Protein AF-A0A7S1TD72-F1 (afdb_monomer)

Secondary structure (DSSP, 8-state):
-HHHHHHHHHHHHHHHHHHHHHHHHHHHHHHHHHHHHHHHHHHHTTSS----TT-HHHHHHHHHHHHHHHHHHHHHHHHHHHHHHHHHHHHHHHHHHHHHHHHHHHHHHHHHHHHHHHHHHHHHHHHHHHHHHHHHHHHTTS---GGGSSS-----------------THHHHHHHHHHHHHHHHHHHHHHTT-

Nearest PDB structures (foldseek):
  8i21-assembly1_A  TM=4.955E-01  e=8.854E-01  Saccharomyces cerevisiae S288C
  8i21-assembly1_B  TM=6.775E-01  e=5.429E+00  Saccharomyces cerevisiae S288C
  6pyu-assembly1_B  TM=4.712E-01  e=2.192E+00  Homo sapiens
  8i4v-assembly1_B  TM=5.566E-01  e=2.663E+00  Saccharomyces cerevisiae S288C
  6z6f-assembly1_C  TM=3.881E-01  e=1.586E+00  Saccharomyces cerevisiae S288C

Radius of gyration: 42.47 Å; Cα contacts (8 Å, |Δi|>4): 14; chains: 1; bounding box: 80×32×136 Å

pLDDT: mean 72.88, std 17.42, range [35.72, 95.62]

Structure (mmCIF, N/CA/C/O backbone):
data_AF-A0A7S1TD72-F1
#
_entry.id   AF-A0A7S1TD72-F1
#
loop_
_atom_site.group_PDB
_atom_site.id
_atom_site.type_symbol
_atom_site.label_atom_id
_atom_site.label_alt_id
_atom_site.label_comp_id
_atom_site.label_asym_id
_atom_site.label_entity_id
_atom_site.label_seq_id
_atom_site.pdbx_PDB_ins_code
_atom_site.Cartn_x
_atom_site.Cartn_y
_atom_site.Cartn_z
_atom_site.occupancy
_atom_site.B_iso_or_equiv
_atom_site.auth_seq_id
_atom_site.auth_comp_id
_atom_site.auth_asym_id
_atom_site.auth_atom_id
_atom_site.pdbx_PDB_model_num
ATOM 1 N N . GLU A 1 1 ? -15.432 6.482 12.772 1.00 52.91 1 GLU A N 1
ATOM 2 C CA . GLU A 1 1 ? -15.486 6.090 11.342 1.00 52.91 1 GLU A CA 1
ATOM 3 C C . GLU A 1 1 ? -14.571 6.908 10.416 1.00 52.91 1 GLU A C 1
ATOM 5 O O . GLU A 1 1 ? -14.174 6.382 9.388 1.00 52.91 1 GLU A O 1
ATOM 10 N N . GLY A 1 2 ? -14.150 8.135 10.764 1.00 65.19 2 GLY A N 1
ATOM 11 C CA . GLY A 1 2 ? -13.356 8.981 9.850 1.00 65.19 2 GLY A CA 1
ATOM 12 C C . GLY A 1 2 ? -11.897 8.563 9.589 1.00 65.19 2 GLY A C 1
ATOM 13 O O . GLY A 1 2 ? -11.434 8.685 8.461 1.00 65.19 2 GLY A O 1
ATOM 14 N N . MET A 1 3 ? -11.161 8.052 10.587 1.00 62.19 3 MET A N 1
ATOM 15 C CA . MET A 1 3 ? -9.726 7.749 10.409 1.00 62.19 3 MET A CA 1
ATOM 16 C C . MET A 1 3 ? -9.466 6.454 9.628 1.00 62.19 3 MET A C 1
ATOM 18 O O . MET A 1 3 ? -8.602 6.439 8.759 1.00 62.19 3 MET A O 1
ATOM 22 N N . ALA A 1 4 ? -10.238 5.391 9.876 1.00 68.38 4 ALA A N 1
ATOM 23 C CA . ALA A 1 4 ? -10.069 4.109 9.183 1.00 68.38 4 ALA A CA 1
ATOM 24 C C . ALA A 1 4 ? -10.346 4.225 7.673 1.00 68.38 4 ALA A C 1
ATOM 26 O O . ALA A 1 4 ? -9.582 3.708 6.863 1.00 68.38 4 ALA A O 1
ATOM 27 N N . ASN A 1 5 ? -11.381 4.983 7.290 1.00 75.88 5 ASN A N 1
ATOM 28 C CA . ASN A 1 5 ? -11.676 5.246 5.880 1.00 75.88 5 ASN A CA 1
ATOM 29 C C . ASN A 1 5 ? -10.569 6.067 5.208 1.00 75.88 5 ASN A C 1
ATOM 31 O O . ASN A 1 5 ? -10.194 5.766 4.081 1.00 75.88 5 ASN A O 1
ATOM 35 N N . LYS A 1 6 ? -9.993 7.046 5.916 1.00 77.56 6 LYS A N 1
ATOM 36 C CA . LYS A 1 6 ? -8.900 7.874 5.394 1.00 77.56 6 LYS A CA 1
ATOM 37 C C . LYS A 1 6 ? -7.606 7.077 5.199 1.00 77.56 6 LYS A C 1
ATOM 39 O O . LYS A 1 6 ? -6.909 7.274 4.211 1.00 77.56 6 LYS A O 1
ATOM 44 N N . VAL A 1 7 ? -7.303 6.144 6.104 1.00 75.06 7 VAL A N 1
ATOM 45 C CA . VAL A 1 7 ? -6.163 5.222 5.957 1.00 75.06 7 VAL A CA 1
ATOM 46 C C . VAL A 1 7 ? -6.383 4.261 4.787 1.00 75.06 7 VAL A C 1
ATOM 48 O O . VAL A 1 7 ? -5.480 4.086 3.974 1.00 75.06 7 VAL A O 1
ATOM 51 N N . ALA A 1 8 ? -7.585 3.698 4.644 1.00 79.12 8 ALA A N 1
ATOM 52 C CA . ALA A 1 8 ? -7.917 2.829 3.514 1.00 79.12 8 ALA A CA 1
ATOM 53 C C . ALA A 1 8 ? -7.819 3.559 2.161 1.00 79.12 8 ALA A C 1
ATOM 55 O O . ALA A 1 8 ? -7.340 2.990 1.180 1.00 79.12 8 ALA A O 1
ATOM 56 N N . GLU A 1 9 ? -8.235 4.825 2.108 1.00 83.75 9 GLU A N 1
ATOM 57 C CA . GLU A 1 9 ? -8.145 5.660 0.909 1.00 83.75 9 GLU A CA 1
ATOM 58 C C . GLU A 1 9 ? -6.686 5.980 0.543 1.00 83.75 9 GLU A C 1
ATOM 60 O O . GLU A 1 9 ? -6.295 5.777 -0.606 1.00 83.75 9 GLU A O 1
ATOM 65 N N . MET A 1 10 ? -5.849 6.348 1.523 1.00 78.50 10 MET A N 1
ATOM 66 C CA . MET A 1 10 ? -4.411 6.564 1.303 1.00 78.50 10 MET A CA 1
ATOM 67 C C . MET A 1 10 ? -3.686 5.292 0.842 1.00 78.50 10 MET A C 1
ATOM 69 O O . MET A 1 10 ? -2.853 5.355 -0.060 1.00 78.50 10 MET A O 1
ATOM 73 N N . MET A 1 11 ? -4.004 4.132 1.426 1.00 79.94 11 MET A N 1
ATOM 74 C CA . MET A 1 11 ? -3.418 2.852 1.004 1.00 79.94 11 MET A CA 1
ATOM 75 C C . MET A 1 11 ? -3.779 2.531 -0.449 1.00 79.94 11 MET A C 1
ATOM 77 O O . MET A 1 11 ? -2.914 2.145 -1.233 1.00 79.94 11 MET A O 1
ATOM 81 N N . ARG A 1 12 ? -5.037 2.771 -0.841 1.00 85.69 12 ARG A N 1
ATOM 82 C CA . ARG A 1 12 ? -5.503 2.571 -2.219 1.00 85.69 12 ARG A CA 1
ATOM 83 C C . ARG A 1 12 ? -4.821 3.520 -3.206 1.00 85.69 12 ARG A C 1
ATOM 85 O O . ARG A 1 12 ? -4.502 3.124 -4.325 1.00 85.69 12 ARG A O 1
ATOM 92 N N . GLU A 1 13 ? -4.599 4.769 -2.811 1.00 85.00 13 GLU A N 1
ATOM 93 C CA . GLU A 1 13 ? -3.887 5.753 -3.629 1.00 85.00 13 GLU A CA 1
ATOM 94 C C . GLU A 1 13 ? -2.422 5.346 -3.840 1.00 85.00 13 GLU A C 1
ATOM 96 O O . GLU A 1 13 ? -1.947 5.324 -4.976 1.00 85.00 13 GLU A O 1
ATOM 101 N N . LYS A 1 14 ? -1.738 4.903 -2.777 1.00 79.88 14 LYS A N 1
ATOM 102 C CA . LYS A 1 14 ? -0.358 4.396 -2.853 1.00 79.88 14 LYS A CA 1
ATOM 103 C C . LYS A 1 14 ? -0.237 3.138 -3.709 1.00 79.88 14 LYS A C 1
ATOM 105 O O . LYS A 1 14 ? 0.718 3.006 -4.472 1.00 79.88 14 LYS A O 1
ATOM 110 N N . GLU A 1 15 ? -1.213 2.239 -3.636 1.00 83.62 15 GLU A N 1
ATOM 111 C CA . GLU A 1 15 ? -1.261 1.042 -4.477 1.00 83.62 15 GLU A CA 1
ATOM 112 C C . GLU A 1 15 ? -1.432 1.394 -5.967 1.00 83.62 15 GLU A C 1
ATOM 114 O O . GLU A 1 15 ? -0.745 0.839 -6.829 1.00 83.62 15 GLU A O 1
ATOM 119 N N . ASN A 1 16 ? -2.281 2.378 -6.279 1.00 87.19 16 ASN A N 1
ATOM 120 C CA . ASN A 1 16 ? -2.456 2.873 -7.645 1.00 87.19 16 ASN A CA 1
ATOM 121 C C . ASN A 1 16 ? -1.190 3.560 -8.185 1.00 87.19 16 ASN A C 1
ATOM 123 O O . ASN A 1 16 ? -0.822 3.339 -9.342 1.00 87.19 16 ASN A O 1
ATOM 127 N N . GLU A 1 17 ? -0.508 4.366 -7.366 1.00 84.31 17 GLU A N 1
ATOM 128 C CA . GLU A 1 17 ? 0.783 4.972 -7.721 1.00 84.31 17 GLU A CA 1
ATOM 129 C C . GLU A 1 17 ? 1.833 3.899 -8.036 1.00 84.31 17 GLU A C 1
ATOM 131 O O . GLU A 1 17 ? 2.500 3.970 -9.071 1.00 84.31 17 GLU A O 1
ATOM 136 N N . LEU A 1 18 ? 1.938 2.868 -7.189 1.00 81.00 18 LEU A N 1
ATOM 137 C CA . LEU A 1 18 ? 2.874 1.759 -7.381 1.00 81.00 18 LEU A CA 1
ATOM 138 C C . LEU A 1 18 ? 2.602 1.021 -8.699 1.00 81.00 18 LEU A C 1
ATOM 140 O O . LEU A 1 18 ? 3.527 0.713 -9.459 1.00 81.00 18 LEU A O 1
ATOM 144 N N . LYS A 1 19 ? 1.323 0.773 -9.000 1.00 87.12 19 LYS A N 1
ATOM 145 C CA . LYS A 1 19 ? 0.903 0.123 -10.242 1.00 87.12 19 LYS A CA 1
ATOM 146 C C . LYS A 1 19 ? 1.291 0.946 -11.470 1.00 87.12 19 LYS A C 1
ATOM 148 O O . LYS A 1 19 ? 1.888 0.403 -12.397 1.00 87.12 19 LYS A O 1
ATOM 153 N N . LYS A 1 20 ? 1.035 2.257 -11.445 1.00 88.00 20 LYS A N 1
ATOM 154 C CA . LYS A 1 20 ? 1.399 3.168 -12.537 1.00 88.00 20 LYS A CA 1
ATOM 155 C C . LYS A 1 20 ? 2.909 3.189 -12.787 1.00 88.00 20 LYS A C 1
ATOM 157 O O . LYS A 1 20 ? 3.343 3.054 -13.927 1.00 88.00 20 LYS A O 1
ATOM 162 N N . VAL A 1 21 ? 3.715 3.299 -11.729 1.00 79.50 21 VAL A N 1
ATOM 163 C CA . VAL A 1 21 ? 5.185 3.291 -11.844 1.00 79.50 21 VAL A CA 1
ATOM 164 C C . VAL A 1 21 ? 5.694 1.963 -12.418 1.00 79.50 21 VAL A C 1
ATOM 166 O O . VAL A 1 21 ? 6.618 1.951 -13.231 1.00 79.50 21 VAL A O 1
ATOM 169 N N . THR A 1 22 ? 5.065 0.847 -12.047 1.00 82.62 22 THR A N 1
ATOM 170 C CA . THR A 1 22 ? 5.409 -0.485 -12.569 1.00 82.62 22 THR A CA 1
ATOM 171 C C . THR A 1 22 ? 5.099 -0.604 -14.065 1.00 82.62 22 THR A C 1
ATOM 173 O O . THR A 1 22 ? 5.923 -1.103 -14.832 1.00 82.62 22 THR A O 1
ATOM 176 N N . GLU A 1 23 ? 3.936 -0.111 -14.498 1.00 86.81 23 GLU A N 1
ATOM 177 C CA . GLU A 1 23 ? 3.541 -0.084 -15.912 1.00 86.81 23 GLU A CA 1
ATOM 178 C C . GLU A 1 23 ? 4.486 0.791 -16.747 1.00 86.81 23 GLU A C 1
ATOM 180 O O . GLU A 1 23 ? 4.935 0.368 -17.815 1.00 86.81 23 GLU A O 1
ATOM 185 N N . GLU A 1 24 ? 4.850 1.975 -16.243 1.00 81.81 24 GLU A N 1
ATOM 186 C CA . GLU A 1 24 ? 5.852 2.836 -16.876 1.00 81.81 24 GLU A CA 1
ATOM 187 C C . GLU A 1 24 ? 7.198 2.106 -17.001 1.00 81.81 24 GLU A C 1
ATOM 189 O O . GLU A 1 24 ? 7.792 2.086 -18.077 1.00 81.81 24 GLU A O 1
ATOM 194 N N . MET A 1 25 ? 7.671 1.423 -15.957 1.00 79.50 25 MET A N 1
ATOM 195 C CA . MET A 1 25 ? 8.949 0.706 -16.016 1.00 79.50 25 MET A CA 1
ATOM 196 C C . MET A 1 25 ? 8.970 -0.397 -17.087 1.00 79.50 25 MET A C 1
ATOM 198 O O . MET A 1 25 ? 9.962 -0.537 -17.809 1.00 79.50 25 MET A O 1
ATOM 202 N N . GLU A 1 26 ? 7.883 -1.157 -17.241 1.00 84.19 26 GLU A N 1
ATOM 203 C CA . GLU A 1 26 ? 7.791 -2.175 -18.295 1.00 84.19 26 GLU A CA 1
ATOM 204 C C . GLU A 1 26 ? 7.753 -1.561 -19.701 1.00 84.19 26 GLU A C 1
ATOM 206 O O . GLU A 1 26 ? 8.382 -2.090 -20.623 1.00 84.19 26 GLU A O 1
ATOM 211 N N . GLN A 1 27 ? 7.110 -0.402 -19.879 1.00 84.19 27 GLN A N 1
ATOM 212 C CA . GLN A 1 27 ? 7.185 0.334 -21.145 1.00 84.19 27 GLN A CA 1
ATOM 213 C C . GLN A 1 27 ? 8.626 0.744 -21.471 1.00 84.19 27 GLN A C 1
ATOM 215 O O . GLN A 1 27 ? 9.103 0.490 -22.577 1.00 84.19 27 GLN A O 1
ATOM 220 N N . TRP A 1 28 ? 9.358 1.297 -20.501 1.00 80.56 28 TRP A N 1
ATOM 221 C CA . TRP A 1 28 ? 10.755 1.707 -20.687 1.00 80.56 28 TRP A CA 1
ATOM 222 C C . TRP A 1 28 ? 11.678 0.524 -20.993 1.00 80.56 28 TRP A C 1
ATOM 224 O O . TRP A 1 28 ? 12.540 0.604 -21.870 1.00 80.56 28 TRP A O 1
ATOM 234 N N . LYS A 1 29 ? 11.463 -0.615 -20.334 1.00 80.25 29 LYS A N 1
ATOM 235 C CA . LYS A 1 29 ? 12.200 -1.858 -20.591 1.00 80.25 29 LYS A CA 1
ATOM 236 C C . LYS A 1 29 ? 11.963 -2.391 -22.004 1.00 80.25 29 LYS A C 1
ATOM 238 O O . LYS A 1 29 ? 12.901 -2.886 -22.632 1.00 80.25 29 LYS A O 1
ATOM 243 N N . ASN A 1 30 ? 10.742 -2.273 -22.520 1.00 82.94 30 ASN A N 1
ATOM 244 C CA . ASN A 1 30 ? 10.430 -2.635 -23.901 1.00 82.94 30 ASN A CA 1
ATOM 245 C C . ASN A 1 30 ? 11.078 -1.667 -24.900 1.00 82.94 30 ASN A C 1
ATOM 247 O O . ASN A 1 30 ? 11.702 -2.130 -25.854 1.00 82.94 30 ASN A O 1
ATOM 251 N N . SER A 1 31 ? 11.048 -0.358 -24.635 1.00 80.56 31 SER A N 1
ATOM 252 C CA . SER A 1 31 ? 11.761 0.640 -25.447 1.00 80.56 31 SER A CA 1
ATOM 253 C C . SER A 1 31 ? 13.270 0.380 -25.494 1.00 80.56 31 SER A C 1
ATOM 255 O O . SER A 1 31 ? 13.884 0.460 -26.555 1.00 80.56 31 SER A O 1
ATOM 257 N N . LEU A 1 32 ? 13.877 -0.012 -24.369 1.00 78.75 32 LEU A N 1
ATOM 258 C CA . LEU A 1 32 ? 15.299 -0.352 -24.309 1.00 78.75 32 LEU A CA 1
ATOM 259 C C . LEU A 1 32 ? 15.637 -1.612 -25.123 1.00 78.75 32 LEU A C 1
ATOM 261 O O . LEU A 1 32 ? 16.683 -1.666 -25.773 1.00 78.75 32 LEU A O 1
ATOM 265 N N . LYS A 1 33 ? 14.774 -2.636 -25.092 1.00 83.12 33 LYS A N 1
ATOM 266 C CA . LYS A 1 33 ? 14.939 -3.836 -25.931 1.00 83.12 33 LYS A CA 1
ATOM 267 C C . LYS A 1 33 ? 14.885 -3.483 -27.414 1.00 83.12 33 LYS A C 1
ATOM 269 O O . LYS A 1 33 ? 15.708 -3.976 -28.179 1.00 83.12 33 LYS A O 1
ATOM 274 N N . GLU A 1 34 ? 13.956 -2.615 -27.794 1.00 83.06 34 GLU A N 1
ATOM 275 C CA . GLU A 1 34 ? 13.791 -2.179 -29.176 1.00 83.06 34 GLU A CA 1
ATOM 276 C C . GLU A 1 34 ? 14.986 -1.349 -29.663 1.00 83.06 34 GLU A C 1
ATOM 278 O O . GLU A 1 34 ? 15.539 -1.628 -30.724 1.00 83.06 34 GLU A O 1
ATOM 283 N N . ALA A 1 35 ? 15.475 -0.409 -28.849 1.00 76.25 35 ALA A N 1
ATOM 284 C CA . ALA A 1 35 ? 16.683 0.354 -29.166 1.00 76.25 35 ALA A CA 1
ATOM 285 C C . ALA A 1 35 ? 17.904 -0.562 -29.372 1.00 76.25 35 ALA A C 1
ATOM 287 O O . ALA A 1 35 ? 18.665 -0.391 -30.325 1.00 76.25 35 ALA A O 1
ATOM 288 N N . LYS A 1 36 ? 18.066 -1.587 -28.522 1.00 79.12 36 LYS A N 1
ATOM 289 C CA . LYS A 1 36 ? 19.128 -2.595 -28.681 1.00 79.12 36 LYS A CA 1
ATOM 290 C C . LYS A 1 36 ? 18.993 -3.392 -29.978 1.00 79.12 36 LYS A C 1
ATOM 292 O O . LYS A 1 36 ? 20.008 -3.651 -30.619 1.00 79.12 36 LYS A O 1
ATOM 297 N N . ARG A 1 37 ? 17.769 -3.768 -30.365 1.00 86.00 37 ARG A N 1
ATOM 298 C CA . ARG A 1 37 ? 17.491 -4.471 -31.627 1.00 86.00 37 ARG A CA 1
ATOM 299 C C . ARG A 1 37 ? 17.918 -3.632 -32.830 1.00 86.00 37 ARG A C 1
ATOM 301 O O . ARG A 1 37 ? 18.664 -4.123 -33.668 1.00 86.00 37 ARG A O 1
ATOM 308 N N . VAL A 1 38 ? 17.522 -2.360 -32.865 1.00 79.56 38 VAL A N 1
ATOM 309 C CA . VAL A 1 38 ? 17.869 -1.435 -33.958 1.00 79.56 38 VAL A CA 1
ATOM 310 C C . VAL A 1 38 ? 19.385 -1.261 -34.094 1.00 79.56 38 VAL A C 1
ATOM 312 O O . VAL A 1 38 ? 19.907 -1.242 -35.204 1.00 79.56 38 VAL A O 1
ATOM 315 N N . ILE A 1 39 ? 20.117 -1.170 -32.980 1.00 76.88 39 ILE A N 1
ATOM 316 C CA . ILE A 1 39 ? 21.584 -1.059 -33.015 1.00 76.88 39 ILE A CA 1
ATOM 317 C C . ILE A 1 39 ? 22.237 -2.332 -33.559 1.00 76.88 39 ILE A C 1
ATOM 319 O O . ILE A 1 39 ? 23.171 -2.232 -34.350 1.00 76.88 39 ILE A O 1
ATOM 323 N N . LEU A 1 40 ? 21.755 -3.514 -33.162 1.00 76.25 40 LEU A N 1
ATOM 324 C CA . LEU A 1 40 ? 22.234 -4.789 -33.707 1.00 76.25 40 LEU A CA 1
ATOM 325 C C . LEU A 1 40 ? 22.003 -4.870 -35.222 1.00 76.25 40 LEU A C 1
ATOM 327 O O . LEU A 1 40 ? 22.938 -5.166 -35.955 1.00 76.25 40 LEU A O 1
ATOM 331 N N . GLU A 1 41 ? 20.814 -4.497 -35.700 1.00 77.19 41 GLU A N 1
ATOM 332 C CA . GLU A 1 41 ? 20.497 -4.464 -37.137 1.00 77.19 41 GLU A CA 1
ATOM 333 C C . GLU A 1 41 ? 21.398 -3.489 -37.915 1.00 77.19 41 GLU A C 1
ATOM 335 O O . GLU A 1 41 ? 21.892 -3.814 -38.994 1.00 77.19 41 GLU A O 1
ATOM 340 N N . LEU A 1 42 ? 21.674 -2.306 -37.354 1.00 73.50 42 LEU A N 1
ATOM 341 C CA . LEU A 1 42 ? 22.600 -1.337 -37.954 1.00 73.50 42 LEU A CA 1
ATOM 342 C C . LEU A 1 42 ? 24.052 -1.836 -37.979 1.00 73.50 42 LEU A C 1
ATOM 344 O O . LEU A 1 42 ? 24.813 -1.443 -38.866 1.00 73.50 42 LEU A O 1
ATOM 348 N N . LYS A 1 43 ? 24.437 -2.677 -37.014 1.00 68.75 43 LYS A N 1
ATOM 349 C CA . LYS A 1 43 ? 25.782 -3.247 -36.895 1.00 68.75 43 LYS A CA 1
ATOM 350 C C . LYS A 1 43 ? 25.985 -4.458 -37.812 1.00 68.75 43 LYS A C 1
ATOM 352 O O . LYS A 1 43 ? 27.068 -4.601 -38.362 1.00 68.75 43 LYS A O 1
ATOM 357 N N . ASP A 1 44 ? 24.949 -5.249 -38.077 1.00 61.22 44 ASP A N 1
ATOM 358 C CA . ASP A 1 44 ? 25.008 -6.363 -39.040 1.00 61.22 44 ASP A CA 1
ATOM 359 C C . ASP A 1 44 ? 25.112 -5.879 -40.503 1.00 61.22 44 ASP A C 1
ATOM 361 O O . ASP A 1 44 ? 25.569 -6.604 -41.382 1.00 61.22 44 ASP A O 1
ATOM 365 N N . HIS A 1 45 ? 24.744 -4.625 -40.791 1.00 54.88 45 HIS A N 1
ATOM 366 C CA . HIS A 1 45 ? 24.971 -3.986 -42.098 1.00 54.88 45 HIS A CA 1
ATOM 367 C C . HIS A 1 45 ? 26.397 -3.420 -42.272 1.00 54.88 45 HIS A C 1
ATOM 369 O O . HIS A 1 45 ? 26.672 -2.764 -43.277 1.00 54.88 45 HIS A O 1
ATOM 375 N N . HIS A 1 46 ? 27.298 -3.632 -41.305 1.00 51.59 46 HIS A N 1
ATOM 376 C CA . HIS A 1 46 ? 28.690 -3.160 -41.339 1.00 51.59 46 HIS A CA 1
ATOM 377 C C . HIS A 1 46 ? 29.665 -4.160 -41.988 1.00 51.59 46 HIS A C 1
ATOM 379 O O . HIS A 1 46 ? 30.724 -3.744 -42.446 1.00 51.59 46 HIS A O 1
ATOM 385 N N . ASP A 1 47 ? 29.295 -5.440 -42.108 1.00 51.41 47 ASP A N 1
ATOM 386 C CA . ASP A 1 47 ? 30.179 -6.494 -42.644 1.00 51.41 47 ASP A CA 1
ATOM 387 C C . ASP A 1 47 ? 29.996 -6.748 -44.159 1.00 51.41 47 ASP A C 1
ATOM 389 O O . ASP A 1 47 ? 30.593 -7.666 -44.721 1.00 51.41 47 ASP A O 1
ATOM 393 N N . GLY A 1 48 ? 29.149 -5.957 -44.831 1.00 50.09 48 GLY A N 1
ATOM 394 C CA . GLY A 1 48 ? 28.638 -6.265 -46.171 1.00 50.09 48 GLY A CA 1
ATOM 395 C C . GLY A 1 48 ? 29.234 -5.525 -47.373 1.00 50.09 48 GLY A C 1
ATOM 396 O O . GLY A 1 48 ? 28.987 -5.980 -48.482 1.00 50.09 48 GLY A O 1
ATOM 397 N N . ASP A 1 49 ? 29.996 -4.435 -47.221 1.00 46.53 49 ASP A N 1
ATOM 398 C CA . ASP A 1 49 ? 30.468 -3.659 -48.386 1.00 46.53 49 ASP A CA 1
ATOM 399 C C . ASP A 1 49 ? 31.952 -3.286 -48.285 1.00 46.53 49 ASP A C 1
ATOM 401 O O . ASP A 1 49 ? 32.354 -2.314 -47.641 1.00 46.53 49 ASP A O 1
ATOM 405 N N . HIS A 1 50 ? 32.763 -4.083 -48.980 1.00 53.53 50 HIS A N 1
ATOM 406 C CA . HIS A 1 50 ? 34.130 -3.753 -49.355 1.00 53.53 50 HIS A CA 1
ATOM 407 C C . HIS A 1 50 ? 34.139 -2.771 -50.546 1.00 53.53 50 HIS A C 1
ATOM 409 O O . HIS A 1 50 ? 33.556 -3.033 -51.594 1.00 53.53 50 HIS A O 1
ATOM 415 N N . ASP A 1 51 ? 34.900 -1.688 -50.371 1.00 50.69 51 ASP A N 1
ATOM 416 C CA . ASP A 1 51 ? 35.607 -0.905 -51.394 1.00 50.69 51 ASP A CA 1
ATOM 417 C C . ASP A 1 51 ? 34.814 0.026 -52.338 1.00 50.69 51 ASP A C 1
ATOM 419 O O . ASP A 1 51 ? 34.766 -0.188 -53.549 1.00 50.69 51 ASP A O 1
ATOM 423 N N . HIS A 1 52 ? 34.372 1.191 -51.835 1.00 49.34 52 HIS A N 1
ATOM 424 C CA . HIS A 1 52 ? 34.198 2.403 -52.661 1.00 49.34 52 HIS A CA 1
ATOM 425 C C . HIS A 1 52 ? 34.777 3.675 -51.989 1.00 49.34 52 HIS A C 1
ATOM 427 O O . HIS A 1 52 ? 34.460 3.959 -50.831 1.00 49.34 52 HIS A O 1
ATOM 433 N N . PRO A 1 53 ? 35.624 4.467 -52.688 1.00 51.28 53 PRO A N 1
ATOM 434 C CA . PRO A 1 53 ? 36.443 5.523 -52.077 1.00 51.28 53 PRO A CA 1
ATOM 435 C C . PRO A 1 53 ? 35.695 6.824 -51.724 1.00 51.28 53 PRO A C 1
ATOM 437 O O . PRO A 1 53 ? 36.275 7.683 -51.062 1.00 51.28 53 PRO A O 1
ATOM 440 N N . ASP A 1 54 ? 34.410 6.954 -52.064 1.00 49.09 54 ASP A N 1
ATOM 441 C CA . ASP A 1 54 ? 33.600 8.150 -51.763 1.00 49.09 54 ASP A CA 1
ATOM 442 C C . ASP A 1 54 ? 32.823 8.060 -50.423 1.00 49.09 54 ASP A C 1
ATOM 444 O O . ASP A 1 54 ? 32.060 8.957 -50.063 1.00 49.09 54 ASP A O 1
ATOM 448 N N . GLY A 1 55 ? 33.017 6.988 -49.640 1.00 49.91 55 GLY A N 1
ATOM 449 C CA . GLY A 1 55 ? 32.181 6.639 -48.478 1.00 49.91 55 GLY A CA 1
ATOM 450 C C . GLY A 1 55 ? 32.543 7.256 -47.117 1.00 49.91 55 GLY A C 1
ATOM 451 O O . GLY A 1 55 ? 31.785 7.070 -46.162 1.00 49.91 55 GLY A O 1
ATOM 452 N N . LYS A 1 56 ? 33.657 7.995 -46.987 1.00 51.84 56 LYS A N 1
ATOM 453 C CA . LYS A 1 56 ? 34.144 8.484 -45.673 1.00 51.84 56 LYS A CA 1
ATOM 454 C C . LYS A 1 56 ? 33.121 9.343 -44.920 1.00 51.84 56 LYS A C 1
ATOM 456 O O . LYS A 1 56 ? 32.862 9.090 -43.750 1.00 51.84 56 LYS A O 1
ATOM 461 N N . GLY A 1 57 ? 32.450 10.272 -45.605 1.00 53.53 57 GLY A N 1
ATOM 462 C CA . GLY A 1 57 ? 31.448 11.137 -44.967 1.00 53.53 57 GLY A CA 1
ATOM 463 C C . GLY A 1 57 ? 30.206 10.390 -44.459 1.00 53.53 57 GLY A C 1
ATOM 464 O O . GLY A 1 57 ? 29.586 10.808 -43.484 1.00 53.53 57 GLY A O 1
ATOM 465 N N . ASN A 1 58 ? 29.852 9.261 -45.084 1.00 55.53 58 ASN A N 1
ATOM 466 C CA . ASN A 1 58 ? 28.701 8.450 -44.681 1.00 55.53 58 ASN A CA 1
ATOM 467 C C . ASN A 1 58 ? 29.060 7.475 -43.543 1.00 55.53 58 ASN A C 1
ATOM 469 O O . ASN A 1 58 ? 28.205 7.128 -42.731 1.00 55.53 58 ASN A O 1
ATOM 473 N N . HIS A 1 59 ? 30.327 7.058 -43.451 1.00 57.38 59 HIS A N 1
ATOM 474 C CA . HIS A 1 59 ? 30.832 6.241 -42.348 1.00 57.38 59 HIS A CA 1
ATOM 475 C C . HIS A 1 59 ? 30.954 7.053 -41.047 1.00 57.38 59 HIS A C 1
ATOM 477 O O . HIS A 1 59 ? 30.528 6.572 -39.995 1.00 57.38 59 HIS A O 1
ATOM 483 N N . ASP A 1 60 ? 31.442 8.294 -41.125 1.00 61.66 60 ASP A N 1
ATOM 484 C CA . ASP A 1 60 ? 31.571 9.190 -39.966 1.00 61.66 60 ASP A CA 1
ATOM 485 C C . ASP A 1 60 ? 30.188 9.601 -39.417 1.00 61.66 60 ASP A C 1
ATOM 487 O O . ASP A 1 60 ? 29.949 9.577 -38.209 1.00 61.66 60 ASP A O 1
ATOM 491 N N . ALA A 1 61 ? 29.219 9.886 -40.299 1.00 66.19 61 ALA A N 1
ATOM 492 C CA . ALA A 1 61 ? 27.842 10.197 -39.900 1.00 66.19 61 ALA A CA 1
ATOM 493 C C . ALA A 1 61 ? 27.129 9.006 -39.227 1.00 66.19 61 ALA A C 1
ATOM 495 O O . ALA A 1 61 ? 26.343 9.188 -38.293 1.00 66.19 61 ALA A O 1
ATOM 496 N N . LYS A 1 62 ? 27.405 7.777 -39.684 1.00 66.94 62 LYS A N 1
ATOM 497 C CA . LYS A 1 62 ? 26.873 6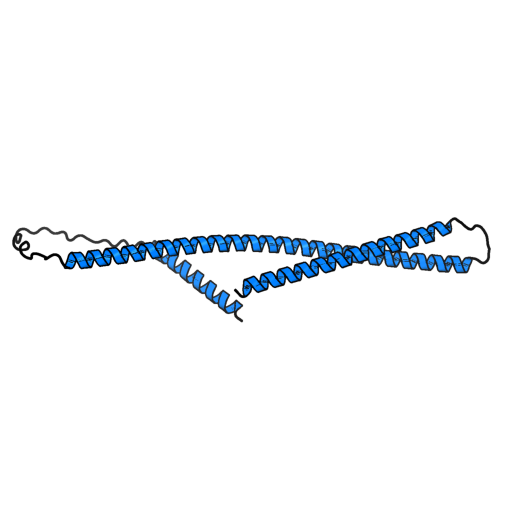.551 -39.072 1.00 66.94 62 LYS A CA 1
ATOM 498 C C . LYS A 1 62 ? 27.534 6.254 -37.724 1.00 66.94 62 LYS A C 1
ATOM 500 O O . LYS A 1 62 ? 26.821 5.894 -36.792 1.00 66.94 62 LYS A O 1
ATOM 505 N N . GLN A 1 63 ? 28.849 6.448 -37.592 1.00 71.25 63 GLN A N 1
ATOM 506 C CA . GLN A 1 63 ? 29.558 6.277 -36.317 1.00 71.25 63 GLN A CA 1
ATOM 507 C C . GLN A 1 63 ? 29.086 7.272 -35.252 1.00 71.25 63 GLN A C 1
ATOM 509 O O . GLN A 1 63 ? 28.838 6.858 -34.122 1.00 71.25 63 GLN A O 1
ATOM 514 N N . ASN A 1 64 ? 28.859 8.538 -35.620 1.00 75.69 64 ASN A N 1
ATOM 515 C CA . ASN A 1 64 ? 28.296 9.526 -34.696 1.00 75.69 64 ASN A CA 1
ATOM 516 C C . ASN A 1 64 ? 26.898 9.120 -34.204 1.00 75.69 64 ASN A C 1
ATOM 518 O O . ASN A 1 64 ? 26.644 9.155 -33.006 1.00 75.69 64 ASN A O 1
ATOM 522 N N . ARG A 1 65 ? 26.016 8.623 -35.088 1.00 78.88 65 ARG A N 1
ATOM 523 C CA . ARG A 1 65 ? 24.693 8.122 -34.663 1.00 78.88 65 ARG A CA 1
ATOM 524 C C . ARG A 1 65 ? 24.779 6.924 -33.721 1.00 78.88 65 ARG A C 1
ATOM 526 O O . ARG A 1 65 ? 23.960 6.818 -32.816 1.00 78.88 65 ARG A O 1
ATOM 533 N N . VAL A 1 66 ? 25.723 6.006 -33.935 1.00 78.50 66 VAL A N 1
ATOM 534 C CA . VAL A 1 66 ? 25.916 4.865 -33.025 1.00 78.50 66 VAL A CA 1
ATOM 535 C C . VAL A 1 66 ? 26.364 5.354 -31.649 1.00 78.50 66 VAL A C 1
ATOM 537 O O . VAL A 1 66 ? 25.792 4.916 -30.656 1.00 78.50 66 VAL A O 1
ATOM 540 N N . ALA A 1 67 ? 27.301 6.304 -31.588 1.00 79.44 67 ALA A N 1
ATOM 541 C CA . ALA A 1 67 ? 27.742 6.904 -30.330 1.00 79.44 67 ALA A CA 1
ATOM 542 C C . ALA A 1 67 ? 26.589 7.603 -29.583 1.00 79.44 67 ALA A C 1
ATOM 544 O O . ALA A 1 67 ? 26.409 7.368 -28.388 1.00 79.44 67 ALA A O 1
ATOM 545 N N . ASP A 1 68 ? 25.751 8.366 -30.295 1.00 84.38 68 ASP A N 1
ATOM 546 C CA . ASP A 1 68 ? 24.569 9.021 -29.717 1.00 84.38 68 ASP A CA 1
ATOM 547 C C . ASP A 1 68 ? 23.574 7.996 -29.139 1.00 84.38 68 ASP A C 1
ATOM 549 O O . ASP A 1 68 ? 23.024 8.180 -28.050 1.00 84.38 68 ASP A O 1
ATOM 553 N N . TYR A 1 69 ? 23.345 6.879 -29.842 1.00 84.31 69 TYR A N 1
ATOM 554 C CA . TYR A 1 69 ? 22.464 5.817 -29.352 1.00 84.31 69 TYR A CA 1
ATOM 555 C C . TYR A 1 69 ? 23.056 5.052 -28.163 1.00 84.31 69 TYR A C 1
ATOM 557 O O . TYR A 1 69 ? 22.314 4.677 -27.254 1.00 84.31 69 TYR A O 1
ATOM 565 N N . GLU A 1 70 ? 24.369 4.821 -28.136 1.00 85.44 70 GLU A N 1
ATOM 566 C CA . GLU A 1 70 ? 25.053 4.194 -27.002 1.00 85.44 70 GLU A CA 1
ATOM 567 C C . GLU A 1 70 ? 24.985 5.068 -25.744 1.00 85.44 70 GLU A C 1
ATOM 569 O O . GLU A 1 70 ? 24.729 4.555 -24.649 1.00 85.44 70 GLU A O 1
ATOM 574 N N . GLU A 1 71 ? 25.154 6.385 -25.889 1.00 89.12 71 GLU A N 1
ATOM 575 C CA . GLU A 1 71 ? 24.968 7.340 -24.796 1.00 89.12 71 GLU A CA 1
ATOM 576 C C . GLU A 1 71 ? 23.512 7.357 -24.319 1.00 89.12 71 GLU A C 1
ATOM 578 O O . GLU A 1 71 ? 23.251 7.250 -23.118 1.00 89.12 71 GLU A O 1
ATOM 583 N N . HIS A 1 72 ? 22.551 7.395 -25.247 1.00 86.06 72 HIS A N 1
ATOM 584 C CA . HIS A 1 72 ? 21.134 7.354 -24.899 1.00 86.06 72 HIS A CA 1
ATOM 585 C C . HIS A 1 72 ? 20.776 6.075 -24.132 1.00 86.06 72 HIS A C 1
ATOM 587 O O . HIS A 1 72 ? 20.134 6.142 -23.087 1.00 86.06 72 HIS A O 1
ATOM 593 N N . ILE A 1 73 ? 21.252 4.910 -24.580 1.00 86.88 73 ILE A N 1
ATOM 594 C CA . ILE A 1 73 ? 21.056 3.635 -23.877 1.00 86.88 73 ILE A CA 1
ATOM 595 C C . ILE A 1 73 ? 21.652 3.671 -22.473 1.00 86.88 73 ILE A C 1
ATOM 597 O O . ILE A 1 73 ? 21.013 3.184 -21.542 1.00 86.88 73 ILE A O 1
ATOM 601 N N . ARG A 1 74 ? 22.849 4.238 -22.303 1.00 91.12 74 ARG A N 1
ATOM 602 C CA . ARG A 1 74 ? 23.485 4.347 -20.987 1.00 91.12 74 ARG A CA 1
ATOM 603 C C . ARG A 1 74 ? 22.638 5.188 -20.033 1.00 91.12 74 ARG A C 1
ATOM 605 O O . ARG A 1 74 ? 22.422 4.774 -18.897 1.00 91.12 74 ARG A O 1
ATOM 612 N N . ASN A 1 75 ? 22.109 6.310 -20.516 1.00 90.81 75 ASN A N 1
ATOM 613 C CA . ASN A 1 75 ? 21.230 7.176 -19.732 1.00 90.81 75 ASN A CA 1
ATOM 614 C C . ASN A 1 75 ? 19.921 6.456 -19.366 1.00 90.81 75 ASN A C 1
ATOM 616 O O . ASN A 1 75 ? 19.539 6.437 -18.200 1.00 90.81 75 ASN A O 1
ATOM 620 N N . LEU A 1 76 ? 19.296 5.757 -20.323 1.00 87.69 76 LEU A N 1
ATOM 621 C CA . LEU A 1 76 ? 18.104 4.939 -20.066 1.00 87.69 76 LEU A CA 1
ATOM 622 C C . LEU A 1 76 ? 18.369 3.828 -19.037 1.00 87.69 76 LEU A C 1
ATOM 624 O O . LEU A 1 76 ? 17.509 3.521 -18.215 1.00 87.69 76 LEU A O 1
ATOM 628 N N . GLN A 1 77 ? 19.544 3.197 -19.081 1.00 89.44 77 GLN A N 1
ATOM 629 C CA . GLN A 1 77 ? 19.924 2.154 -18.127 1.00 89.44 77 GLN A CA 1
ATOM 630 C C . GLN A 1 77 ? 20.082 2.700 -16.707 1.00 89.44 77 GLN A C 1
ATOM 632 O O . GLN A 1 77 ? 19.654 2.036 -15.761 1.00 89.44 77 GLN A O 1
ATOM 637 N N . GLU A 1 78 ? 20.662 3.891 -16.555 1.00 92.38 78 GLU A N 1
ATOM 638 C CA . GLU A 1 78 ? 20.779 4.541 -15.250 1.00 92.38 78 GLU A CA 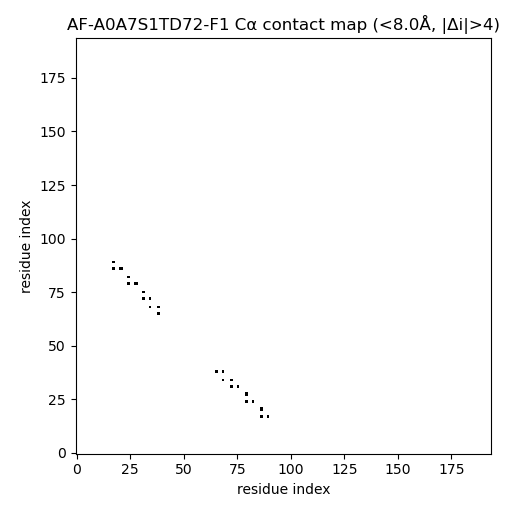1
ATOM 639 C C . GLU A 1 78 ? 19.401 4.956 -14.714 1.00 92.38 78 GLU A C 1
ATOM 641 O O . GLU A 1 78 ? 19.075 4.645 -13.568 1.00 92.38 78 GLU A O 1
ATOM 646 N N . ASP A 1 79 ? 18.537 5.529 -15.557 1.00 89.00 79 ASP A N 1
ATOM 647 C C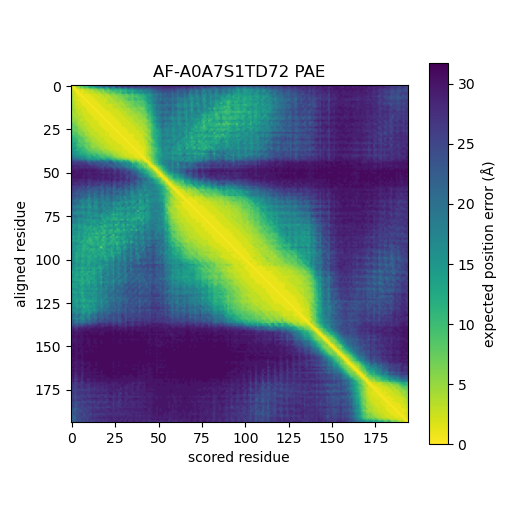A . ASP A 1 79 ? 17.164 5.885 -15.176 1.00 89.00 79 ASP A CA 1
ATOM 648 C C . ASP A 1 79 ? 16.351 4.665 -14.723 1.00 89.00 79 ASP A C 1
ATOM 650 O O . ASP A 1 79 ? 15.642 4.716 -13.711 1.00 89.00 79 ASP A O 1
ATOM 654 N N . VAL A 1 80 ? 16.476 3.537 -15.433 1.00 90.06 80 VAL A N 1
ATOM 655 C CA . VAL A 1 80 ? 15.841 2.271 -15.037 1.00 90.06 80 VAL A CA 1
ATOM 656 C C . VAL A 1 80 ? 16.356 1.816 -13.676 1.00 90.06 80 VAL A C 1
ATOM 658 O O . VAL A 1 80 ? 15.557 1.424 -12.831 1.00 90.06 80 VAL A O 1
ATOM 661 N N . LYS A 1 81 ? 17.664 1.902 -13.424 1.00 91.69 81 LYS A N 1
ATOM 662 C CA . LYS A 1 81 ? 18.259 1.506 -12.142 1.00 91.69 81 LYS A CA 1
ATOM 663 C C . LYS A 1 81 ? 17.769 2.382 -10.985 1.00 91.69 81 LYS A C 1
ATOM 665 O O . LYS A 1 81 ? 17.430 1.858 -9.926 1.00 91.69 81 LYS A O 1
ATOM 670 N N . VAL A 1 82 ? 17.680 3.696 -11.188 1.00 92.56 82 VAL A N 1
ATOM 671 C CA . VAL A 1 82 ? 17.142 4.633 -10.188 1.00 92.56 82 VAL A CA 1
ATOM 672 C C . VAL A 1 82 ? 15.677 4.316 -9.879 1.00 92.56 82 VAL A C 1
ATOM 674 O O . VAL A 1 82 ? 15.300 4.223 -8.710 1.00 92.56 82 VAL A O 1
ATOM 677 N N . LYS A 1 83 ? 14.853 4.090 -10.909 1.00 86.19 83 LYS A N 1
ATOM 678 C CA . LYS A 1 83 ? 13.438 3.728 -10.729 1.00 86.19 83 LYS A CA 1
ATOM 679 C C . LYS A 1 83 ? 13.266 2.365 -10.059 1.00 86.19 83 LYS A C 1
ATOM 681 O O . LYS A 1 83 ? 12.410 2.236 -9.189 1.00 86.19 83 LYS A O 1
ATOM 686 N N . GLN A 1 84 ? 14.097 1.383 -10.402 1.00 89.56 84 GLN A N 1
ATOM 687 C CA . GLN A 1 84 ? 14.097 0.062 -9.773 1.00 89.56 84 GLN A CA 1
ATOM 688 C C . GLN A 1 84 ? 14.336 0.176 -8.259 1.00 89.56 84 GLN A C 1
ATOM 690 O O . GLN A 1 84 ? 13.555 -0.355 -7.474 1.00 89.56 84 GLN A O 1
ATOM 695 N N . ASN A 1 85 ? 15.348 0.948 -7.846 1.00 90.56 85 ASN A N 1
ATOM 696 C CA . ASN A 1 85 ? 15.637 1.184 -6.429 1.00 90.56 85 ASN A CA 1
ATOM 697 C C . ASN A 1 85 ? 14.467 1.873 -5.705 1.00 90.56 85 ASN A C 1
ATOM 699 O O . ASN A 1 85 ? 14.141 1.515 -4.574 1.00 90.56 85 ASN A O 1
ATOM 703 N N . ALA A 1 86 ? 13.816 2.845 -6.354 1.00 86.06 86 ALA A N 1
ATOM 704 C CA . ALA A 1 86 ? 12.655 3.527 -5.785 1.00 86.06 86 ALA A CA 1
ATOM 705 C C . ALA A 1 86 ? 11.460 2.575 -5.590 1.00 86.06 86 ALA A C 1
ATOM 707 O O . ALA A 1 86 ? 10.769 2.658 -4.575 1.00 86.06 86 ALA A O 1
ATOM 708 N N . ILE A 1 87 ? 11.231 1.646 -6.526 1.00 88.75 87 ILE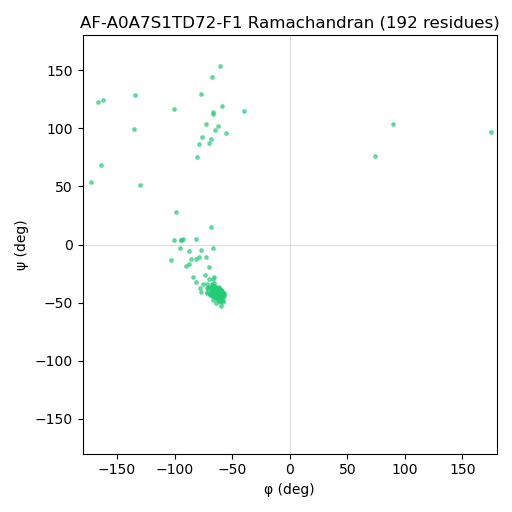 A N 1
ATOM 709 C CA . ILE A 1 87 ? 10.191 0.614 -6.395 1.00 88.75 87 ILE A CA 1
ATOM 710 C C . ILE A 1 87 ? 10.504 -0.319 -5.226 1.00 88.75 87 ILE A C 1
ATOM 712 O O . ILE A 1 87 ? 9.618 -0.572 -4.415 1.00 88.75 87 ILE A O 1
ATOM 716 N N . GLU A 1 88 ? 11.744 -0.792 -5.099 1.00 89.50 88 GLU A N 1
ATOM 717 C CA . GLU A 1 88 ? 12.147 -1.652 -3.978 1.00 89.50 88 GLU A CA 1
ATOM 718 C C . GLU A 1 88 ? 11.952 -0.954 -2.623 1.00 89.50 88 GLU A C 1
ATOM 720 O O . GLU A 1 88 ? 11.498 -1.565 -1.653 1.00 89.50 88 GLU A O 1
ATOM 725 N N . GLU A 1 89 ? 12.251 0.346 -2.544 1.00 90.88 89 GLU A N 1
ATOM 726 C CA . GLU A 1 89 ? 12.013 1.134 -1.336 1.00 90.88 89 GLU A CA 1
ATOM 727 C C . GLU A 1 89 ? 10.514 1.279 -1.028 1.00 90.88 89 GLU A C 1
ATOM 729 O O . GLU A 1 89 ? 10.102 1.115 0.124 1.00 90.88 89 GLU A O 1
ATOM 734 N N . LEU A 1 90 ? 9.688 1.553 -2.042 1.00 85.75 90 LEU A N 1
ATOM 735 C CA . LEU A 1 90 ? 8.233 1.637 -1.886 1.00 85.75 90 LEU A CA 1
ATOM 736 C C . LEU A 1 90 ? 7.623 0.294 -1.471 1.00 85.75 90 LEU A C 1
ATOM 738 O O . LEU A 1 90 ? 6.745 0.272 -0.612 1.00 85.75 90 LEU A O 1
ATOM 742 N N . GLN A 1 91 ? 8.110 -0.815 -2.028 1.00 86.00 91 GLN A N 1
ATOM 743 C CA . GLN A 1 91 ? 7.678 -2.161 -1.655 1.00 86.00 91 GLN A CA 1
ATOM 744 C C . GLN A 1 91 ? 7.991 -2.458 -0.187 1.00 86.00 91 GLN A C 1
ATOM 746 O O . GLN A 1 91 ? 7.079 -2.834 0.547 1.00 86.00 91 GLN A O 1
ATOM 751 N N . ARG A 1 92 ? 9.217 -2.180 0.286 1.00 90.56 92 ARG A N 1
ATOM 752 C CA . ARG A 1 92 ? 9.548 -2.335 1.716 1.00 90.56 92 ARG A CA 1
ATOM 753 C C . ARG A 1 92 ? 8.670 -1.475 2.618 1.00 90.56 92 ARG A C 1
ATOM 755 O O . ARG A 1 92 ? 8.222 -1.945 3.658 1.00 90.56 92 ARG A O 1
ATOM 762 N N . LYS A 1 93 ? 8.428 -0.212 2.247 1.00 86.12 93 LYS A N 1
ATOM 763 C CA . LYS A 1 93 ? 7.553 0.675 3.033 1.00 86.12 93 LYS A CA 1
ATOM 764 C C . LYS A 1 93 ? 6.136 0.114 3.120 1.00 86.12 93 LYS A C 1
ATOM 766 O O . LYS A 1 93 ? 5.558 0.118 4.200 1.00 86.12 93 LYS A O 1
ATOM 771 N N . ASN A 1 94 ? 5.609 -0.406 2.014 1.00 83.75 94 ASN A N 1
ATOM 772 C CA . ASN A 1 94 ? 4.278 -1.001 1.982 1.00 83.75 94 ASN A CA 1
ATOM 773 C C . ASN A 1 94 ? 4.189 -2.270 2.849 1.00 83.75 94 ASN A C 1
ATOM 775 O O . ASN A 1 94 ? 3.229 -2.434 3.595 1.00 83.75 94 ASN A O 1
ATOM 779 N N . GLU A 1 95 ? 5.209 -3.134 2.819 1.00 85.12 95 GLU A N 1
ATOM 780 C CA . GLU A 1 95 ? 5.284 -4.317 3.690 1.00 85.12 95 GLU A CA 1
ATOM 781 C C . GLU A 1 95 ? 5.274 -3.939 5.177 1.00 85.12 95 GLU A C 1
ATOM 783 O O . GLU A 1 95 ? 4.510 -4.514 5.953 1.00 85.12 95 GLU A O 1
ATOM 788 N N . ILE A 1 96 ? 6.063 -2.933 5.570 1.00 86.62 96 ILE A N 1
ATOM 789 C CA . ILE A 1 96 ? 6.087 -2.428 6.951 1.00 86.62 96 ILE A CA 1
ATOM 790 C C . ILE A 1 96 ? 4.705 -1.900 7.349 1.00 86.62 96 ILE A C 1
ATOM 792 O O . ILE A 1 96 ? 4.170 -2.305 8.381 1.00 86.62 96 ILE A O 1
ATOM 796 N N . SER A 1 97 ? 4.088 -1.056 6.517 1.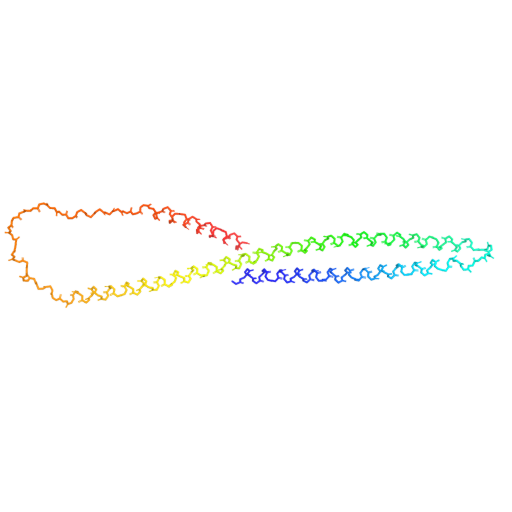00 80.50 97 SER A N 1
ATOM 797 C CA . SER A 1 97 ? 2.753 -0.514 6.796 1.00 80.50 97 SER A CA 1
ATOM 798 C C . SER A 1 97 ? 1.680 -1.604 6.883 1.00 80.50 97 SER A C 1
ATOM 800 O O . SER A 1 97 ? 0.791 -1.522 7.729 1.00 80.50 97 SER A O 1
ATOM 802 N N . ALA A 1 98 ? 1.768 -2.653 6.062 1.00 78.94 98 ALA A N 1
ATOM 803 C CA . ALA A 1 98 ? 0.859 -3.794 6.135 1.00 78.94 98 ALA A CA 1
ATOM 804 C C . ALA A 1 98 ? 1.020 -4.579 7.450 1.00 78.94 98 ALA A C 1
ATOM 806 O O . ALA A 1 98 ? 0.024 -4.968 8.063 1.00 78.94 98 ALA A O 1
ATOM 807 N N . MET A 1 99 ? 2.257 -4.774 7.920 1.00 83.56 99 MET A N 1
ATOM 808 C CA . MET A 1 99 ? 2.526 -5.415 9.212 1.00 83.56 99 MET A CA 1
ATOM 809 C C . MET A 1 99 ? 1.996 -4.583 10.390 1.00 83.56 99 MET A C 1
ATOM 811 O O . MET A 1 99 ? 1.362 -5.133 11.291 1.00 83.56 99 MET A O 1
ATOM 815 N N . GLU A 1 100 ? 2.207 -3.265 10.375 1.00 81.88 100 GLU A N 1
ATOM 816 C CA . GLU A 1 100 ? 1.704 -2.344 11.406 1.00 81.88 100 GLU A CA 1
ATOM 817 C C . GLU A 1 100 ? 0.170 -2.303 11.453 1.00 81.88 100 GLU A C 1
ATOM 819 O O . GLU A 1 100 ? -0.422 -2.306 12.538 1.00 81.88 100 GLU A O 1
ATOM 824 N N . ALA A 1 101 ? -0.485 -2.325 10.288 1.00 77.69 101 ALA A N 1
ATOM 825 C CA . ALA A 1 101 ? -1.938 -2.417 10.194 1.00 77.69 101 ALA A CA 1
ATOM 826 C C . ALA A 1 101 ? -2.453 -3.732 10.802 1.00 77.69 101 ALA A C 1
ATOM 828 O O . ALA A 1 101 ? -3.356 -3.706 11.637 1.00 77.69 101 ALA A O 1
ATOM 829 N N . SER A 1 102 ? -1.823 -4.866 10.473 1.00 81.62 102 SER A N 1
ATOM 830 C CA . SER A 1 102 ? -2.193 -6.172 11.037 1.00 81.62 102 SER A CA 1
ATOM 831 C C . SER A 1 102 ? -2.036 -6.213 12.561 1.00 81.62 102 SER A C 1
ATOM 833 O O . SER A 1 102 ? -2.912 -6.723 13.259 1.00 81.62 102 SER A O 1
ATOM 835 N N . ALA A 1 103 ? -0.942 -5.663 13.096 1.00 82.38 103 ALA A N 1
ATOM 836 C CA . ALA A 1 103 ? -0.721 -5.599 14.541 1.00 82.38 103 ALA A CA 1
ATOM 837 C C . ALA A 1 103 ? -1.772 -4.718 15.243 1.00 82.38 103 ALA A C 1
ATOM 839 O O . ALA A 1 103 ? -2.271 -5.071 16.314 1.00 82.38 103 ALA A O 1
ATOM 840 N N . SER A 1 104 ? -2.151 -3.604 14.611 1.00 84.81 104 SER A N 1
ATOM 841 C CA . SER A 1 104 ? -3.196 -2.706 15.111 1.00 84.81 104 SER A CA 1
ATOM 842 C C . SER A 1 104 ? -4.572 -3.379 15.114 1.00 84.81 104 SER A C 1
ATOM 844 O O . SER A 1 104 ? -5.313 -3.266 16.091 1.00 84.81 104 SER A O 1
ATOM 846 N N . ASP A 1 105 ? -4.911 -4.131 14.065 1.00 82.62 105 ASP A N 1
ATOM 847 C CA . ASP A 1 105 ? -6.173 -4.873 13.981 1.00 82.62 105 ASP A CA 1
ATOM 848 C C . ASP A 1 105 ? -6.278 -5.959 15.065 1.00 82.62 105 ASP A C 1
ATOM 850 O O . ASP A 1 105 ? -7.341 -6.142 15.675 1.00 82.62 105 ASP A O 1
ATOM 854 N N . GLU A 1 106 ? -5.173 -6.644 15.379 1.00 89.62 106 GLU A N 1
ATOM 855 C CA . GLU A 1 106 ? -5.116 -7.576 16.508 1.00 89.62 106 GLU A CA 1
ATOM 856 C C . GLU A 1 106 ? -5.356 -6.878 17.850 1.00 89.62 106 GLU A C 1
ATOM 858 O O . GLU A 1 106 ? -6.106 -7.387 18.690 1.00 89.62 106 GLU A O 1
ATOM 863 N N . GLU A 1 107 ? -4.738 -5.717 18.070 1.00 89.75 107 GLU A N 1
ATOM 864 C CA . GLU A 1 107 ? -4.932 -4.936 19.290 1.00 89.75 107 GLU A CA 1
ATOM 865 C C . GLU A 1 107 ? -6.383 -4.461 19.426 1.00 89.75 107 GLU A C 1
ATOM 867 O O . GLU A 1 107 ? -6.997 -4.647 20.480 1.00 89.75 107 GLU A O 1
ATOM 872 N N . ILE A 1 108 ? -6.977 -3.954 18.343 1.00 88.44 108 ILE A N 1
ATOM 873 C CA . ILE A 1 108 ? -8.394 -3.579 18.293 1.00 88.44 108 ILE A CA 1
ATOM 874 C C . ILE A 1 108 ? -9.275 -4.781 18.651 1.00 88.44 108 ILE A C 1
ATOM 876 O O . ILE A 1 108 ? -10.211 -4.650 19.444 1.00 88.44 108 ILE A O 1
ATOM 880 N N . SER A 1 109 ? -8.977 -5.967 18.116 1.00 89.50 109 SER A N 1
ATOM 881 C CA . SER A 1 109 ? -9.715 -7.197 18.421 1.00 89.50 109 SER A CA 1
ATOM 882 C C . SER A 1 109 ? -9.600 -7.602 19.899 1.00 89.50 109 SER A C 1
ATOM 884 O O . SER A 1 109 ? -10.603 -7.931 20.549 1.00 89.50 109 SER A O 1
ATOM 886 N N . ARG A 1 110 ? -8.396 -7.499 20.481 1.00 93.69 110 ARG A N 1
ATOM 887 C CA . ARG A 1 110 ? -8.167 -7.732 21.918 1.00 93.69 110 ARG A CA 1
ATOM 888 C C . ARG A 1 110 ? -8.950 -6.739 22.776 1.00 93.69 110 ARG A C 1
ATOM 890 O O . ARG A 1 110 ? -9.589 -7.153 23.744 1.00 93.69 110 ARG A O 1
ATOM 897 N N . LEU A 1 111 ? -8.933 -5.454 22.427 1.00 92.06 111 LEU A N 1
ATOM 898 C CA . LEU A 1 111 ? -9.658 -4.410 23.154 1.00 92.06 111 LEU A CA 1
ATOM 899 C C . LEU A 1 111 ? -11.173 -4.614 23.079 1.00 92.06 111 LEU A C 1
ATOM 901 O O . LEU A 1 111 ? -11.836 -4.589 24.114 1.00 92.06 111 LEU A O 1
ATOM 905 N N . ARG A 1 112 ? -11.720 -4.919 21.896 1.00 91.88 112 ARG A N 1
ATOM 906 C CA . ARG A 1 112 ? -13.144 -5.267 21.732 1.00 91.88 112 ARG A CA 1
ATOM 907 C C . ARG A 1 112 ? -13.541 -6.461 22.600 1.00 91.88 112 ARG A C 1
ATOM 909 O O . ARG A 1 112 ? -14.573 -6.427 23.262 1.00 91.88 112 ARG A O 1
ATOM 916 N N . SER A 1 113 ? -12.690 -7.482 22.665 1.00 92.75 113 SER A N 1
ATOM 917 C CA . SER A 1 113 ? -12.927 -8.652 23.518 1.00 92.75 113 SER A CA 1
ATOM 918 C C . SER A 1 113 ? -12.939 -8.300 25.010 1.00 92.75 113 SER A C 1
ATOM 920 O O . SER A 1 113 ? -13.760 -8.830 25.757 1.00 92.75 113 SER A O 1
ATOM 922 N N . LYS A 1 114 ? -12.055 -7.398 25.462 1.00 94.88 114 LYS A N 1
ATOM 923 C CA . LYS A 1 114 ? -12.065 -6.895 26.847 1.00 94.88 114 LYS A CA 1
ATOM 924 C C . LYS A 1 114 ? -13.338 -6.105 27.153 1.00 94.88 114 LYS A C 1
ATOM 926 O O . LYS A 1 114 ? -13.926 -6.321 28.206 1.00 94.88 114 LYS A O 1
ATOM 931 N N . ILE A 1 115 ? -13.775 -5.244 26.232 1.00 92.69 115 ILE A N 1
ATOM 932 C CA . ILE A 1 115 ? -15.013 -4.465 26.376 1.00 92.69 115 ILE A CA 1
ATOM 933 C C . ILE A 1 115 ? -16.212 -5.397 26.559 1.00 92.69 115 ILE A C 1
ATOM 935 O O . ILE A 1 115 ? -16.938 -5.241 27.535 1.00 92.69 115 ILE A O 1
ATOM 939 N N . ASN A 1 116 ? -16.362 -6.418 25.710 1.00 94.38 116 ASN A N 1
ATOM 940 C CA . ASN A 1 116 ? -17.470 -7.372 25.831 1.00 94.38 116 ASN A CA 1
ATOM 941 C C . ASN A 1 116 ? -17.507 -8.053 27.208 1.00 94.38 116 ASN A C 1
ATOM 943 O O . ASN A 1 116 ? -18.569 -8.155 27.814 1.00 94.38 116 ASN A O 1
ATOM 947 N N . ARG A 1 117 ? -16.351 -8.466 27.747 1.00 94.44 117 ARG A N 1
ATOM 948 C CA . ARG A 1 117 ? -16.282 -9.065 29.095 1.00 94.44 117 ARG A CA 1
ATOM 949 C C . ARG A 1 117 ? -16.723 -8.087 30.182 1.00 94.44 117 ARG A C 1
ATOM 951 O O . ARG A 1 117 ? -17.487 -8.453 31.067 1.00 94.44 117 ARG A O 1
ATOM 958 N N . ILE A 1 118 ? -16.270 -6.836 30.099 1.00 93.06 118 ILE A N 1
ATOM 959 C CA . ILE A 1 118 ? -16.669 -5.782 31.041 1.00 93.06 118 ILE A CA 1
ATOM 960 C C . ILE A 1 118 ? -18.182 -5.535 30.962 1.00 93.06 118 ILE A C 1
ATOM 962 O O . ILE A 1 118 ? -18.834 -5.346 31.989 1.00 93.06 118 ILE A O 1
ATOM 966 N N . GLU A 1 119 ? -18.764 -5.552 29.763 1.00 93.69 119 GLU A N 1
ATOM 967 C CA . GLU A 1 119 ? -20.207 -5.396 29.571 1.00 93.69 119 GLU A CA 1
ATOM 968 C C . GLU A 1 119 ? -21.008 -6.569 30.152 1.00 93.69 119 GLU A C 1
ATOM 970 O O . GLU A 1 119 ? -22.021 -6.342 30.821 1.00 93.69 119 GLU A O 1
ATOM 975 N N . GLU A 1 120 ? -20.537 -7.804 29.964 1.00 95.62 120 GLU A N 1
ATOM 976 C CA . GLU A 1 120 ? -21.120 -9.006 30.571 1.00 95.62 120 GLU A CA 1
ATOM 977 C C . GLU A 1 120 ? -21.093 -8.933 32.104 1.00 95.62 120 GLU A C 1
ATOM 979 O O . GLU A 1 120 ? -22.116 -9.152 32.763 1.00 95.62 120 GLU A O 1
ATOM 984 N N . ASP A 1 121 ? -19.954 -8.561 32.688 1.00 94.56 121 ASP A N 1
ATOM 985 C CA . ASP A 1 121 ? -19.818 -8.443 34.139 1.00 94.56 121 ASP A CA 1
ATOM 986 C C . ASP A 1 121 ? -20.665 -7.300 34.701 1.00 94.56 121 ASP A C 1
ATOM 988 O O . ASP A 1 121 ? -21.350 -7.470 35.714 1.00 94.56 121 ASP A O 1
ATOM 992 N N . ARG A 1 122 ? -20.736 -6.161 34.003 1.00 95.19 122 ARG A N 1
ATOM 993 C CA . ARG A 1 122 ? -21.654 -5.069 34.354 1.00 95.19 122 ARG A CA 1
ATOM 994 C C . ARG A 1 122 ? -23.110 -5.540 34.348 1.00 95.19 122 ARG A C 1
ATOM 996 O O . ARG A 1 122 ? -23.872 -5.169 35.250 1.00 95.19 122 ARG A O 1
ATOM 1003 N N . ALA A 1 123 ? -23.522 -6.325 33.352 1.00 93.69 123 ALA A N 1
ATOM 1004 C CA . ALA A 1 123 ? -24.879 -6.862 33.278 1.00 93.69 123 ALA A CA 1
ATOM 1005 C C . ALA A 1 123 ? -25.174 -7.803 34.458 1.00 93.69 123 ALA A C 1
ATOM 1007 O O . ALA A 1 123 ? -26.219 -7.663 35.104 1.00 93.69 123 ALA A O 1
ATOM 1008 N N . ARG A 1 124 ? -24.224 -8.684 34.797 1.00 94.50 124 ARG A N 1
ATOM 1009 C CA . ARG A 1 124 ? -24.299 -9.600 35.945 1.00 94.50 124 ARG A CA 1
ATOM 1010 C C . ARG A 1 124 ? -24.441 -8.849 37.270 1.00 94.50 124 ARG A C 1
ATOM 1012 O O . ARG A 1 124 ? -25.415 -9.068 37.987 1.00 94.50 124 ARG A O 1
ATOM 1019 N N . ILE A 1 125 ? -23.550 -7.893 37.544 1.00 94.00 125 ILE A N 1
ATOM 1020 C CA . ILE A 1 125 ? -23.586 -7.059 38.758 1.00 94.00 125 ILE A CA 1
ATOM 1021 C C . ILE A 1 125 ? -24.919 -6.311 38.851 1.00 94.00 125 ILE A C 1
ATOM 1023 O O . ILE A 1 125 ? -25.554 -6.264 39.904 1.00 94.00 125 ILE A O 1
ATOM 1027 N N . THR A 1 126 ? -25.401 -5.760 37.734 1.00 94.56 126 THR A N 1
ATOM 1028 C CA . THR A 1 126 ? -26.694 -5.063 37.697 1.00 94.56 126 THR A CA 1
ATOM 1029 C C . THR A 1 126 ? -27.854 -5.998 38.057 1.00 94.56 126 THR A C 1
ATOM 1031 O O . THR A 1 126 ? -28.795 -5.586 38.741 1.00 94.56 126 THR A O 1
ATOM 1034 N N . GLN A 1 127 ? -27.816 -7.254 37.608 1.00 93.56 127 GLN A N 1
ATOM 1035 C CA . GLN A 1 127 ? -28.825 -8.257 37.942 1.00 93.56 127 GLN A CA 1
ATOM 1036 C C . GLN A 1 127 ? -28.750 -8.674 39.418 1.00 93.56 127 GLN A C 1
ATOM 1038 O O . GLN A 1 127 ? -29.786 -8.743 40.083 1.00 93.56 127 GLN A O 1
ATOM 1043 N N . GLU A 1 128 ? -27.549 -8.894 39.948 1.00 92.50 128 GLU A N 1
ATOM 1044 C CA . GLU A 1 128 ? -27.325 -9.225 41.359 1.00 92.50 128 GLU A CA 1
ATOM 1045 C C . GLU A 1 128 ? -27.804 -8.107 42.290 1.00 92.50 128 GLU A C 1
ATOM 1047 O O . GLU A 1 128 ? -28.521 -8.380 43.256 1.00 92.50 128 GLU A O 1
ATOM 1052 N N . LEU A 1 129 ? -27.513 -6.844 41.956 1.00 92.56 129 LEU A N 1
ATOM 1053 C CA . LEU A 1 129 ? -28.002 -5.667 42.683 1.00 92.56 129 LEU A CA 1
ATOM 1054 C C . LEU A 1 129 ? -29.534 -5.571 42.674 1.00 92.56 129 LEU A C 1
ATOM 1056 O O . LEU A 1 129 ? -30.152 -5.244 43.689 1.00 92.56 129 LEU A O 1
ATOM 1060 N N . LYS A 1 130 ? -30.182 -5.875 41.541 1.00 92.12 130 LYS A N 1
ATOM 1061 C CA . LYS A 1 130 ? -31.653 -5.933 41.469 1.00 92.12 130 LYS A CA 1
ATOM 1062 C C . LYS A 1 130 ? -32.210 -7.051 42.352 1.00 92.12 130 LYS A C 1
ATOM 1064 O O . LYS A 1 130 ? -33.190 -6.824 43.056 1.00 92.12 130 LYS A O 1
ATOM 1069 N N . SER A 1 131 ? -31.587 -8.229 42.338 1.00 89.94 131 SER A N 1
ATOM 1070 C CA . SER A 1 131 ? -32.007 -9.381 43.146 1.00 89.94 131 SER A CA 1
ATOM 1071 C C . SER A 1 131 ? -31.888 -9.103 44.648 1.00 89.94 131 SER A C 1
ATOM 1073 O O . SER A 1 131 ? -32.867 -9.245 45.383 1.00 89.94 131 SER A O 1
ATOM 1075 N N . THR A 1 132 ? -30.729 -8.611 45.098 1.00 88.31 132 THR A N 1
ATOM 1076 C CA . THR A 1 132 ? -30.497 -8.231 46.505 1.00 88.31 132 THR A CA 1
ATOM 1077 C C . THR A 1 132 ? -31.444 -7.127 46.960 1.00 88.31 132 THR A C 1
ATOM 1079 O O . THR A 1 132 ? -32.002 -7.212 48.054 1.00 88.31 132 THR A O 1
ATOM 1082 N N . ARG A 1 133 ? -31.720 -6.128 46.110 1.00 87.50 133 ARG A N 1
ATOM 1083 C CA . ARG A 1 133 ? -32.724 -5.096 46.408 1.00 87.50 133 ARG A CA 1
ATOM 1084 C C . ARG A 1 133 ? -34.119 -5.689 46.617 1.00 87.50 133 ARG A C 1
ATOM 1086 O O . ARG A 1 133 ? -34.797 -5.306 47.569 1.00 87.50 133 ARG A O 1
ATOM 1093 N N . THR A 1 134 ? -34.550 -6.625 45.773 1.00 84.31 134 THR A N 1
ATOM 1094 C CA . THR A 1 134 ? -35.849 -7.301 45.931 1.00 84.31 134 THR A CA 1
ATOM 1095 C C . THR A 1 134 ? -35.897 -8.149 47.202 1.00 84.31 134 THR A C 1
ATOM 1097 O O . THR A 1 134 ? -36.878 -8.081 47.943 1.00 84.31 134 THR A O 1
ATOM 1100 N N . GLN A 1 135 ? -34.831 -8.896 47.507 1.00 78.31 135 GLN A N 1
ATOM 1101 C CA . GLN A 1 135 ? -34.733 -9.690 48.737 1.00 78.31 135 GLN A CA 1
ATOM 1102 C C . GLN A 1 135 ? -34.800 -8.814 49.996 1.00 78.31 135 GLN A C 1
ATOM 1104 O O . GLN A 1 135 ? -35.541 -9.141 50.922 1.00 78.31 135 GLN A O 1
ATOM 1109 N N . ALA A 1 136 ? -34.102 -7.674 50.013 1.00 75.44 136 ALA A N 1
ATOM 1110 C CA . ALA A 1 136 ? -34.122 -6.727 51.130 1.00 75.44 136 ALA A CA 1
ATOM 1111 C C . ALA A 1 136 ? -35.494 -6.053 51.332 1.00 75.44 136 ALA A C 1
ATOM 1113 O O . ALA A 1 136 ? -35.886 -5.747 52.458 1.00 75.44 136 ALA A O 1
ATOM 1114 N N . MET A 1 137 ? -36.245 -5.821 50.252 1.00 71.75 137 MET A N 1
ATOM 1115 C CA . MET A 1 137 ? -37.612 -5.291 50.338 1.00 71.75 137 MET A CA 1
ATOM 1116 C C . MET A 1 137 ? -38.613 -6.363 50.791 1.00 71.75 137 MET A C 1
ATOM 1118 O O . MET A 1 137 ? -39.543 -6.054 51.529 1.00 71.75 137 MET A O 1
ATOM 1122 N N . SER A 1 138 ? -38.404 -7.626 50.408 1.00 67.06 138 SER A N 1
ATOM 1123 C CA . SER A 1 138 ? -39.221 -8.758 50.862 1.00 67.06 138 SER A CA 1
ATOM 1124 C C . SER A 1 138 ? -38.974 -9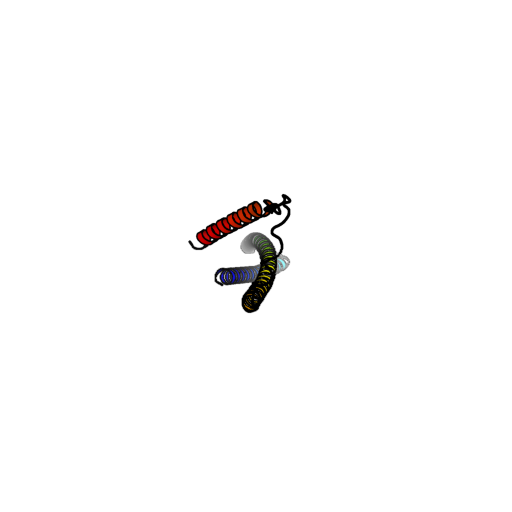.115 52.334 1.00 67.06 138 SER A C 1
ATOM 1126 O O . SER A 1 138 ? -39.915 -9.494 53.029 1.00 67.06 138 SER A O 1
ATOM 1128 N N . SER A 1 139 ? -37.747 -8.962 52.846 1.00 57.41 139 SER A N 1
ATOM 1129 C CA . SER A 1 139 ? -37.436 -9.213 54.261 1.00 57.41 139 SER A CA 1
ATOM 1130 C C . SER A 1 139 ? -37.960 -8.128 55.205 1.00 57.41 139 SER A C 1
ATOM 1132 O O . SER A 1 139 ? -38.277 -8.445 56.344 1.00 57.41 139 SER A O 1
ATOM 1134 N N . LYS A 1 140 ? -38.146 -6.886 54.734 1.00 55.22 140 LYS A N 1
ATOM 1135 C CA . LYS A 1 140 ? -38.826 -5.814 55.489 1.00 55.22 140 LYS A CA 1
ATOM 1136 C C . LYS A 1 140 ? -40.347 -5.987 55.609 1.00 55.22 140 LYS A C 1
ATOM 1138 O O . LYS A 1 140 ? -40.965 -5.254 56.370 1.00 55.22 140 LYS A O 1
ATOM 1143 N N . GLY A 1 141 ? -40.940 -6.920 54.861 1.00 46.00 141 GLY A N 1
ATOM 1144 C CA . GLY A 1 141 ? -42.369 -7.248 54.914 1.00 46.00 141 GLY A CA 1
ATOM 1145 C C . GLY A 1 141 ? -42.705 -8.504 55.720 1.00 46.00 141 GLY A C 1
ATOM 1146 O O . GLY A 1 141 ? -43.861 -8.911 55.722 1.00 46.00 141 GLY A O 1
ATOM 1147 N N . ARG A 1 142 ? -41.721 -9.144 56.368 1.00 50.22 142 ARG A N 1
ATOM 1148 C CA . ARG A 1 142 ? -41.981 -10.175 57.378 1.00 50.22 142 ARG A CA 1
ATOM 1149 C C . ARG A 1 142 ? -41.825 -9.531 58.740 1.00 50.22 142 ARG A C 1
ATOM 1151 O O . ARG A 1 142 ? -40.751 -9.030 59.058 1.00 50.22 142 ARG A O 1
ATOM 1158 N N . ASP A 1 143 ? -42.931 -9.510 59.465 1.00 47.59 143 ASP A N 1
ATOM 1159 C CA . ASP A 1 143 ? -43.080 -8.948 60.793 1.00 47.59 143 ASP A CA 1
ATOM 1160 C C . ASP A 1 143 ? -41.854 -9.245 61.658 1.00 47.59 143 ASP A C 1
ATOM 1162 O O . ASP A 1 143 ? -41.529 -10.394 61.963 1.00 47.59 143 ASP A O 1
ATOM 1166 N N . PHE A 1 144 ? -41.149 -8.178 62.029 1.00 45.34 144 PHE A N 1
ATOM 1167 C CA . PHE A 1 144 ? -40.275 -8.205 63.185 1.00 45.34 144 PHE A CA 1
ATOM 1168 C C . PHE A 1 144 ? -41.207 -8.329 64.390 1.00 45.34 144 PHE A C 1
ATOM 1170 O O . PHE A 1 144 ? -41.727 -7.328 64.885 1.00 45.34 144 PHE A O 1
ATOM 1177 N N . ASP A 1 145 ? -41.499 -9.566 64.788 1.00 47.00 145 ASP A N 1
ATOM 1178 C CA . ASP A 1 145 ? -42.231 -9.850 66.011 1.00 47.00 145 ASP A CA 1
ATOM 1179 C C . ASP A 1 145 ? -41.353 -9.379 67.176 1.00 47.00 145 ASP A C 1
ATOM 1181 O O . ASP A 1 145 ? -40.385 -10.023 67.580 1.00 47.00 145 ASP A O 1
ATOM 1185 N N . ALA A 1 146 ? -41.651 -8.181 67.677 1.00 42.38 146 ALA A N 1
ATOM 1186 C CA . ALA A 1 146 ? -40.927 -7.512 68.755 1.00 42.38 146 ALA A CA 1
ATOM 1187 C C . ALA A 1 146 ? -41.096 -8.213 70.123 1.00 42.38 146 ALA A C 1
ATOM 1189 O O . ALA A 1 146 ? -40.783 -7.634 71.164 1.00 42.38 146 ALA A O 1
ATOM 1190 N N . SER A 1 147 ? -41.589 -9.451 70.125 1.00 44.34 147 SER A N 1
ATOM 1191 C CA . SER A 1 147 ? -41.879 -10.260 71.303 1.00 44.34 147 SER A CA 1
ATOM 1192 C C . SER A 1 147 ? -40.664 -11.041 71.833 1.00 44.34 147 SER A C 1
ATOM 1194 O O . SER A 1 147 ? -40.705 -11.489 72.974 1.00 44.34 147 SER A O 1
ATOM 1196 N N . GLU A 1 148 ? -39.552 -11.149 71.090 1.00 44.66 148 GLU A N 1
ATOM 1197 C CA . GLU A 1 148 ? -38.334 -11.862 71.550 1.00 44.66 148 GLU A CA 1
ATOM 1198 C C . GLU A 1 148 ? -37.261 -10.965 72.211 1.00 44.66 148 GLU A C 1
ATOM 1200 O O . GLU A 1 148 ? -36.207 -11.444 72.622 1.00 44.66 148 GLU A O 1
ATOM 1205 N N . LEU A 1 149 ? -37.513 -9.661 72.389 1.00 43.72 149 LEU A N 1
ATOM 1206 C CA . LEU A 1 149 ? -36.554 -8.705 72.984 1.00 43.72 149 LEU A CA 1
ATOM 1207 C C . LEU A 1 149 ? -36.798 -8.406 74.477 1.00 43.72 149 LEU A C 1
ATOM 1209 O O . LEU A 1 149 ? -36.451 -7.334 74.975 1.00 43.72 149 LEU A O 1
ATOM 1213 N N . ARG A 1 150 ? -37.385 -9.351 75.216 1.00 46.22 150 ARG A N 1
ATOM 1214 C CA . ARG A 1 150 ? -37.581 -9.252 76.673 1.00 46.22 150 ARG A CA 1
ATOM 1215 C C . ARG A 1 150 ? -37.093 -10.489 77.418 1.00 46.22 150 ARG A C 1
ATOM 1217 O O . ARG A 1 150 ? -37.822 -11.011 78.240 1.00 46.22 150 ARG A O 1
ATOM 1224 N N . GLU A 1 151 ? -35.865 -10.944 77.189 1.00 44.53 151 GLU A N 1
ATOM 1225 C CA . GLU A 1 151 ? -35.237 -11.872 78.144 1.00 44.53 151 GLU A CA 1
ATOM 1226 C C . GLU A 1 151 ? -33.717 -11.984 77.961 1.00 44.53 151 GLU A C 1
ATOM 1228 O O . GLU A 1 151 ? -33.198 -13.017 77.566 1.00 44.53 151 GLU A O 1
ATOM 1233 N N . SER A 1 152 ? -32.976 -10.913 78.268 1.00 40.38 152 SER A N 1
ATOM 1234 C CA . SER A 1 152 ? -31.576 -11.034 78.723 1.00 40.38 152 SER A CA 1
ATOM 1235 C C . SER A 1 152 ? -30.995 -9.692 79.186 1.00 40.38 152 SER A C 1
ATOM 1237 O O . SER A 1 152 ? -29.920 -9.280 78.757 1.00 40.38 152 SER A O 1
ATOM 1239 N N . GLU A 1 153 ? -31.673 -9.007 80.109 1.00 44.28 153 GLU A N 1
ATOM 1240 C CA . GLU A 1 153 ? -30.982 -8.117 81.050 1.00 44.28 153 GLU A CA 1
ATOM 1241 C C . GLU A 1 153 ? -30.398 -8.972 82.178 1.00 44.28 153 GLU A C 1
ATOM 1243 O O . GLU A 1 153 ? -30.943 -9.039 83.273 1.00 44.28 153 GLU A O 1
ATOM 1248 N N . ALA A 1 154 ? -29.303 -9.683 81.916 1.00 49.31 154 ALA A N 1
ATOM 1249 C CA . ALA A 1 154 ? -28.447 -10.187 82.984 1.00 49.31 154 ALA A CA 1
ATOM 1250 C C . ALA A 1 154 ? -27.112 -10.674 82.420 1.00 49.31 154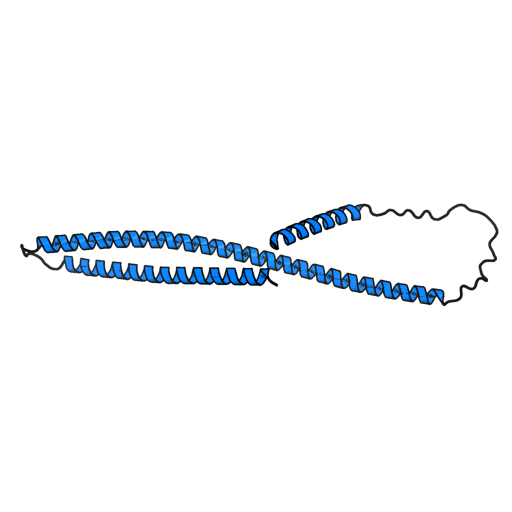 ALA A C 1
ATOM 1252 O O . ALA A 1 154 ? -27.061 -11.643 81.671 1.00 49.31 154 ALA A O 1
ATOM 1253 N N . LYS A 1 155 ? -26.042 -10.078 82.954 1.00 43.34 155 LYS A N 1
ATOM 1254 C CA . LYS A 1 155 ? -24.632 -10.498 82.898 1.00 43.34 155 LYS A CA 1
ATOM 1255 C C . LYS A 1 155 ? -23.855 -9.955 81.703 1.00 43.34 155 LYS A C 1
ATOM 1257 O O . LYS A 1 155 ? -23.956 -10.409 80.571 1.00 43.34 155 LYS A O 1
ATOM 1262 N N . GLY A 1 156 ? -23.038 -8.956 82.027 1.00 47.31 156 GLY A N 1
ATOM 1263 C CA . GLY A 1 156 ? -22.099 -8.347 81.109 1.00 47.31 156 GLY A CA 1
ATOM 1264 C C . GLY A 1 156 ? -21.066 -9.326 80.569 1.00 47.31 156 GLY A C 1
ATOM 1265 O O . GLY A 1 156 ? -20.687 -10.295 81.221 1.00 47.31 156 GLY A O 1
ATOM 1266 N N . SER A 1 157 ? -20.568 -9.010 79.383 1.00 39.00 157 SER A N 1
ATOM 1267 C CA . SER A 1 157 ? -19.225 -9.366 78.958 1.00 39.00 157 SER A CA 1
ATOM 1268 C C . SER A 1 157 ? -18.854 -8.486 77.773 1.00 39.00 157 SER A C 1
ATOM 1270 O O . SER A 1 157 ? -19.572 -8.395 76.780 1.00 39.00 157 SER A O 1
ATOM 1272 N N . SER A 1 158 ? -17.739 -7.790 77.921 1.00 48.97 158 SER A N 1
ATOM 1273 C CA . SER A 1 158 ? -17.079 -6.985 76.906 1.00 48.97 158 SER A CA 1
ATOM 1274 C C . SER A 1 158 ? -16.698 -7.826 75.685 1.00 48.97 158 SER A C 1
ATOM 1276 O O . SER A 1 158 ? -15.873 -8.731 75.818 1.00 48.97 158 SER A O 1
ATOM 1278 N N . ARG A 1 159 ? -17.228 -7.487 74.503 1.00 40.12 159 ARG A N 1
ATOM 1279 C CA . ARG A 1 159 ? -16.541 -7.548 73.194 1.00 40.12 159 ARG A CA 1
ATOM 1280 C C . ARG A 1 159 ? -17.530 -7.196 72.084 1.00 40.12 159 ARG A C 1
ATOM 1282 O O . ARG A 1 159 ? -18.281 -8.043 71.618 1.00 40.12 159 ARG A O 1
ATOM 1289 N N . GLY A 1 160 ? -17.513 -5.937 71.654 1.00 36.31 160 GLY A N 1
ATOM 1290 C CA . GLY A 1 160 ? -18.041 -5.592 70.337 1.00 36.31 160 GLY A CA 1
ATOM 1291 C C . GLY A 1 160 ? -17.143 -6.211 69.255 1.00 36.31 160 GLY A C 1
ATOM 1292 O O . GLY A 1 160 ? -15.928 -6.297 69.467 1.00 36.31 160 GLY A O 1
ATOM 1293 N N . PRO A 1 161 ? -17.693 -6.667 68.120 1.00 37.72 161 PRO A N 1
ATOM 1294 C CA . PRO A 1 161 ? -16.876 -7.092 66.996 1.00 37.72 161 PRO A CA 1
ATOM 1295 C C . PRO A 1 161 ? -16.156 -5.863 66.428 1.00 37.72 161 PRO A C 1
ATOM 1297 O O . PRO A 1 161 ? -16.772 -4.946 65.890 1.00 37.72 161 PRO A O 1
ATOM 1300 N N . SER A 1 162 ? -14.835 -5.844 66.589 1.00 38.72 162 SER A N 1
ATOM 1301 C CA . SER A 1 162 ? -13.931 -4.955 65.866 1.00 38.72 162 SER A CA 1
ATOM 1302 C C . SER A 1 162 ? -14.041 -5.276 64.377 1.00 38.72 162 SER A C 1
ATOM 1304 O O . SER A 1 162 ? -13.481 -6.271 63.922 1.00 38.72 162 SER A O 1
ATOM 1306 N N . PHE A 1 163 ? -14.772 -4.460 63.622 1.00 35.72 163 PHE A N 1
ATOM 1307 C CA . PHE A 1 163 ? -14.696 -4.473 62.165 1.00 35.72 163 PHE A CA 1
ATOM 1308 C C . PHE A 1 163 ? -13.405 -3.758 61.759 1.00 35.72 163 PHE A C 1
ATOM 1310 O O . PHE A 1 163 ? -13.362 -2.534 61.648 1.00 35.72 163 PHE A O 1
ATOM 1317 N N . SER A 1 164 ? -12.333 -4.528 61.584 1.00 38.41 164 SER A N 1
ATOM 1318 C CA . SER A 1 164 ? -11.143 -4.057 60.882 1.00 38.41 164 SER A CA 1
ATOM 1319 C C . SER A 1 164 ? -11.489 -3.977 59.398 1.00 38.41 164 SER A C 1
ATOM 1321 O O . SER A 1 164 ? -11.594 -4.999 58.725 1.00 38.41 164 SER A O 1
ATOM 1323 N N . ILE A 1 165 ? -11.714 -2.763 58.896 1.00 42.78 165 ILE A N 1
ATOM 1324 C CA . ILE A 1 165 ? -11.701 -2.492 57.458 1.00 42.78 165 ILE A CA 1
ATOM 1325 C C . ILE A 1 165 ? -10.224 -2.403 57.074 1.00 42.78 165 ILE A C 1
ATOM 1327 O O . ILE A 1 165 ? -9.624 -1.331 57.103 1.00 42.78 165 ILE A O 1
ATOM 1331 N N . GLU A 1 166 ? -9.619 -3.548 56.771 1.00 41.38 166 GLU A N 1
ATOM 1332 C CA . GLU A 1 166 ? -8.420 -3.578 55.936 1.00 41.38 166 GLU A CA 1
ATOM 1333 C C . GLU A 1 166 ? -8.875 -3.198 54.525 1.00 41.38 166 GLU A C 1
ATOM 1335 O O . GLU A 1 166 ? -9.311 -4.027 53.733 1.00 41.38 166 GLU A O 1
ATOM 1340 N N . GLY A 1 167 ? -8.893 -1.891 54.255 1.00 44.75 167 GLY A N 1
ATOM 1341 C CA . GLY A 1 167 ? -9.029 -1.383 52.901 1.00 44.75 167 GLY A CA 1
ATOM 1342 C C . GLY A 1 167 ? -7.777 -1.775 52.131 1.00 44.75 167 GLY A C 1
ATOM 1343 O O . GLY A 1 167 ? -6.689 -1.307 52.464 1.00 44.75 167 GLY A O 1
ATOM 1344 N N . ASP A 1 168 ? -7.937 -2.644 51.134 1.00 43.97 168 ASP A N 1
ATOM 1345 C CA . ASP A 1 168 ? -6.895 -3.015 50.181 1.00 43.97 168 ASP A CA 1
ATOM 1346 C C . ASP A 1 168 ? -6.340 -1.752 49.506 1.00 43.97 168 ASP A C 1
ATOM 1348 O O . ASP A 1 168 ? -6.874 -1.238 48.522 1.00 43.97 168 ASP A O 1
ATOM 1352 N N . SER A 1 169 ? -5.230 -1.243 50.040 1.00 49.91 169 SER A N 1
ATOM 1353 C CA . SER A 1 169 ? -4.535 -0.048 49.557 1.00 49.91 169 SER A CA 1
ATOM 1354 C C . SER A 1 169 ? -3.918 -0.226 48.166 1.00 49.91 169 SER A C 1
ATOM 1356 O O . SER A 1 169 ? -3.359 0.717 47.627 1.00 49.91 169 SER A O 1
ATOM 1358 N N . ARG A 1 170 ? -4.006 -1.427 47.580 1.00 50.62 170 ARG A N 1
ATOM 1359 C CA . ARG A 1 170 ? -3.436 -1.761 46.266 1.00 50.62 170 ARG A CA 1
ATOM 1360 C C . ARG A 1 170 ? -4.310 -1.326 45.090 1.00 50.62 170 ARG A C 1
ATOM 1362 O O . ARG A 1 170 ? -3.838 -1.335 43.965 1.00 50.62 170 ARG A O 1
ATOM 1369 N N . ASN A 1 171 ? -5.560 -0.937 45.343 1.00 53.38 171 ASN A N 1
ATOM 1370 C CA . ASN A 1 171 ? -6.501 -0.567 44.284 1.00 53.38 171 ASN A CA 1
ATOM 1371 C C . ASN A 1 171 ? -6.428 0.917 43.886 1.00 53.38 171 ASN A C 1
ATOM 1373 O O . ASN A 1 171 ? -6.947 1.295 42.841 1.00 53.38 171 ASN A O 1
ATOM 1377 N N . TYR A 1 172 ? -5.823 1.771 44.718 1.00 53.41 172 TYR A N 1
ATOM 1378 C CA . TYR A 1 172 ? -5.728 3.206 44.434 1.00 53.41 172 TYR A CA 1
ATOM 1379 C C . TYR A 1 172 ? -4.630 3.523 43.417 1.00 53.41 172 TYR A C 1
ATOM 1381 O O . TYR A 1 172 ? -4.870 4.334 42.528 1.00 53.41 172 TYR A O 1
ATOM 1389 N N . ASP A 1 173 ? -3.498 2.819 43.479 1.00 53.94 173 ASP A N 1
ATOM 1390 C CA . ASP A 1 173 ? -2.390 3.004 42.533 1.00 53.94 173 ASP A CA 1
ATOM 1391 C C . ASP A 1 173 ? -2.796 2.580 41.106 1.00 53.94 173 ASP A C 1
ATOM 1393 O O . ASP A 1 173 ? -2.528 3.291 40.140 1.00 53.94 173 ASP A O 1
ATOM 1397 N N . GLU A 1 174 ? -3.535 1.470 40.964 1.00 57.88 174 GLU A N 1
ATOM 1398 C CA . GLU A 1 174 ? -4.062 1.020 39.663 1.00 57.88 174 GLU A CA 1
ATOM 1399 C C . GLU A 1 174 ? -5.130 1.974 39.102 1.00 57.88 174 GLU A C 1
ATOM 1401 O O . GLU A 1 174 ? -5.217 2.169 37.888 1.00 57.88 174 GLU A O 1
ATOM 1406 N N . LEU A 1 175 ? -5.938 2.595 39.968 1.00 57.66 175 LEU A N 1
ATOM 1407 C CA . LEU A 1 175 ? -6.916 3.605 39.557 1.00 57.66 175 LEU A CA 1
ATOM 1408 C C . LEU A 1 175 ? -6.240 4.908 39.119 1.00 57.66 175 LEU A C 1
ATOM 1410 O O . LEU A 1 175 ? -6.695 5.526 38.158 1.00 57.66 175 LEU A O 1
ATOM 1414 N N . GLU A 1 176 ? -5.160 5.316 39.784 1.00 65.50 176 GLU A N 1
ATOM 1415 C CA . GLU A 1 176 ? -4.392 6.510 39.426 1.00 65.50 176 GLU A CA 1
ATOM 1416 C C . GLU A 1 176 ? -3.656 6.320 38.089 1.00 65.50 176 GLU A C 1
ATOM 1418 O O . GLU A 1 176 ? -3.689 7.206 37.232 1.00 65.50 176 GLU A O 1
ATOM 1423 N N . GLU A 1 177 ? -3.106 5.127 37.839 1.00 65.94 177 GLU A N 1
ATOM 1424 C CA . GLU A 1 177 ? -2.478 4.782 36.558 1.00 65.94 177 GLU A CA 1
ATOM 1425 C C . GLU A 1 177 ? -3.502 4.723 35.408 1.00 65.94 177 GLU A C 1
ATOM 1427 O O . GLU A 1 177 ? -3.258 5.242 34.313 1.00 65.94 177 GLU A O 1
ATOM 1432 N N . GLN A 1 178 ? -4.699 4.178 35.660 1.00 62.19 178 GLN A N 1
ATOM 1433 C CA . GLN A 1 178 ? -5.799 4.186 34.688 1.00 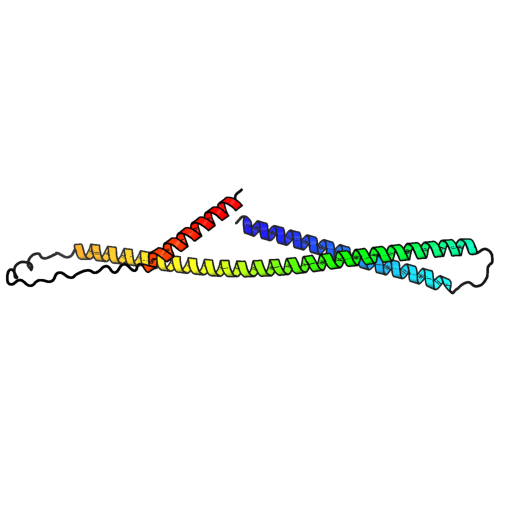62.19 178 GLN A CA 1
ATOM 1434 C C . GLN A 1 178 ? -6.317 5.601 34.398 1.00 62.19 178 GLN A C 1
ATOM 1436 O O . GLN A 1 178 ? -6.642 5.913 33.246 1.00 62.19 178 GLN A O 1
ATOM 1441 N N . LEU A 1 179 ? -6.369 6.471 35.411 1.00 72.81 179 LEU A N 1
ATOM 1442 C CA . LEU A 1 179 ? -6.785 7.861 35.244 1.00 72.81 179 LEU A CA 1
ATOM 1443 C C . LEU A 1 179 ? -5.765 8.631 34.394 1.00 72.81 179 LEU A C 1
ATOM 1445 O O . LEU A 1 179 ? -6.153 9.253 33.402 1.00 72.81 179 LEU A O 1
ATOM 1449 N N . ALA A 1 180 ? -4.472 8.496 34.703 1.00 71.31 180 ALA A N 1
ATOM 1450 C CA . ALA A 1 180 ? -3.382 9.119 33.954 1.00 71.31 180 ALA A CA 1
ATOM 1451 C C . ALA A 1 180 ? -3.343 8.656 32.486 1.00 71.31 180 ALA A C 1
ATOM 1453 O O . ALA A 1 180 ? -3.155 9.466 31.573 1.00 71.31 180 ALA A O 1
ATOM 1454 N N . PHE A 1 181 ? -3.592 7.367 32.234 1.00 77.75 181 PHE A N 1
ATOM 1455 C CA . PHE A 1 181 ? -3.703 6.836 30.875 1.00 77.75 181 PHE A CA 1
ATOM 1456 C C . PHE A 1 181 ? -4.897 7.440 30.118 1.00 77.75 181 PHE A C 1
ATOM 1458 O O . PHE A 1 181 ? -4.771 7.806 28.946 1.00 77.75 181 PHE A O 1
ATOM 1465 N N . SER A 1 182 ? -6.045 7.605 30.786 1.00 72.56 182 SER A N 1
ATOM 1466 C CA . SER A 1 182 ? -7.240 8.210 30.183 1.00 72.56 182 SER A CA 1
ATOM 1467 C C . SER A 1 182 ? -7.041 9.690 29.825 1.00 72.56 182 SER A C 1
ATOM 1469 O O . SER A 1 182 ? -7.486 10.142 28.766 1.00 72.56 182 SER A O 1
ATOM 1471 N N . GLU A 1 183 ? -6.311 10.439 30.656 1.00 78.81 183 GLU A N 1
ATOM 1472 C CA . GLU A 1 183 ? -5.999 11.849 30.414 1.00 78.81 183 GLU A CA 1
ATOM 1473 C C . GLU A 1 183 ? -5.041 12.017 29.230 1.00 78.81 183 GLU A C 1
ATOM 1475 O O . GLU A 1 183 ? -5.277 12.857 28.357 1.00 78.81 183 GLU A O 1
ATOM 1480 N N . GLN A 1 184 ? -4.015 11.166 29.125 1.00 77.38 184 GLN A N 1
ATOM 1481 C CA . GLN A 1 184 ? -3.108 11.163 27.972 1.00 77.38 184 GLN A CA 1
ATOM 1482 C C . GLN A 1 184 ? -3.835 10.839 26.660 1.00 77.38 184 GLN A C 1
ATOM 1484 O O . GLN A 1 184 ? -3.563 11.460 25.627 1.00 77.38 184 GLN A O 1
ATOM 1489 N N . LEU A 1 185 ? -4.788 9.905 26.695 1.00 80.50 185 LEU A N 1
ATOM 1490 C CA . LEU A 1 185 ? -5.618 9.554 25.542 1.00 80.50 185 LEU A CA 1
ATOM 1491 C C . LEU A 1 185 ? -6.490 10.729 25.090 1.00 80.50 185 LEU A C 1
ATOM 1493 O O . LEU A 1 185 ? -6.553 11.019 23.894 1.00 80.50 185 LEU A O 1
ATOM 1497 N N . ASN A 1 186 ? -7.097 11.448 26.036 1.00 77.56 186 ASN A N 1
ATOM 1498 C CA . ASN A 1 186 ? -7.911 12.627 25.744 1.00 77.56 186 ASN A CA 1
ATOM 1499 C C . ASN A 1 186 ? -7.089 13.774 25.142 1.00 77.56 186 ASN A C 1
ATOM 1501 O O . ASN A 1 186 ? -7.531 14.401 24.180 1.00 77.56 186 ASN A O 1
ATOM 1505 N N . ILE A 1 187 ? -5.873 14.015 25.640 1.00 82.12 187 ILE A N 1
ATOM 1506 C CA . ILE A 1 187 ? -4.965 15.023 25.068 1.00 82.12 187 ILE A CA 1
ATOM 1507 C C . ILE A 1 187 ? -4.584 14.648 23.630 1.00 82.12 187 ILE A C 1
ATOM 1509 O O . ILE A 1 187 ? -4.609 15.491 22.732 1.00 82.12 187 ILE A O 1
ATOM 1513 N N . ARG A 1 188 ? -4.273 13.372 23.382 1.00 76.06 188 ARG A N 1
ATOM 1514 C CA . ARG A 1 188 ? -3.884 12.890 22.050 1.00 76.06 188 ARG A CA 1
ATOM 1515 C C . ARG A 1 188 ? -5.043 12.944 21.051 1.00 76.06 188 ARG A C 1
ATOM 1517 O O . ARG A 1 188 ? -4.829 13.289 19.892 1.00 76.06 188 ARG A O 1
ATOM 1524 N N . LEU A 1 189 ? -6.266 12.674 21.508 1.00 75.81 189 LEU A N 1
ATOM 1525 C CA . LEU A 1 189 ? -7.495 12.862 20.730 1.00 75.81 189 LEU A CA 1
ATOM 1526 C C . LEU A 1 189 ? -7.754 14.338 20.405 1.00 75.81 189 LEU A C 1
ATOM 1528 O O . LEU A 1 189 ? -8.128 14.646 19.276 1.00 75.81 189 LEU A O 1
ATOM 1532 N N . ALA A 1 190 ? -7.515 15.249 21.352 1.00 72.00 190 ALA A N 1
ATOM 1533 C CA . ALA A 1 190 ? -7.677 16.686 21.131 1.00 72.00 190 ALA A CA 1
ATOM 1534 C C . ALA A 1 190 ? -6.671 17.245 20.108 1.00 72.00 190 ALA A C 1
ATOM 1536 O O . ALA A 1 190 ? -7.037 18.085 19.290 1.00 72.00 190 ALA A O 1
ATOM 1537 N N . LEU A 1 191 ? -5.431 16.746 20.105 1.00 70.69 191 LEU A N 1
ATOM 1538 C CA . LEU A 1 191 ? -4.402 17.139 19.133 1.00 70.69 191 LEU A CA 1
ATOM 1539 C C . LEU A 1 191 ? -4.677 16.623 17.713 1.00 70.69 191 LEU A C 1
ATOM 1541 O O . LEU A 1 191 ? -4.289 17.271 16.752 1.00 70.69 191 LEU A O 1
ATOM 1545 N N . LEU A 1 192 ? -5.349 15.478 17.570 1.00 66.44 192 LEU A N 1
ATOM 1546 C CA . LEU A 1 192 ? -5.745 14.927 16.265 1.00 66.44 192 LEU A CA 1
ATOM 1547 C C . LEU A 1 192 ? -6.996 15.598 15.672 1.00 66.44 192 LEU A C 1
ATOM 1549 O O . LEU A 1 192 ? -7.343 15.327 14.523 1.00 66.44 192 LEU A O 1
ATOM 1553 N N . ALA A 1 193 ? -7.696 16.417 16.461 1.00 64.94 193 ALA A N 1
ATOM 1554 C CA . ALA A 1 193 ? -8.898 17.137 16.049 1.00 64.94 193 ALA A CA 1
ATOM 1555 C C . ALA A 1 193 ? -8.627 18.582 15.573 1.00 64.94 193 ALA A C 1
ATOM 1557 O O . ALA A 1 193 ? -9.574 19.250 15.153 1.00 64.94 193 ALA A O 1
ATOM 1558 N N . GLN A 1 194 ? -7.374 19.054 15.642 1.00 49.28 194 GLN A N 1
ATOM 1559 C CA . GLN A 1 194 ? -6.897 20.317 15.052 1.00 49.28 194 GLN A CA 1
ATOM 1560 C C . GLN A 1 194 ? -6.293 20.074 13.667 1.00 49.28 194 GLN A C 1
ATOM 1562 O O . GLN A 1 194 ? -6.478 20.960 12.803 1.00 49.28 194 GLN A O 1
#

Solvent-accessible surface area (backbone atoms only — not comparable to full-atom values): 11477 Å² total; per-residue (Å²): 120,71,64,66,53,51,52,53,50,52,52,52,51,52,52,50,52,53,51,51,54,52,54,52,50,54,52,52,53,51,52,52,52,50,54,52,49,55,52,50,57,61,54,67,65,66,84,73,78,88,87,66,94,83,46,62,72,61,52,54,57,50,52,52,52,50,52,54,49,54,52,50,50,52,53,53,52,51,53,50,51,56,51,50,53,52,50,55,52,51,51,53,53,50,53,52,53,51,52,54,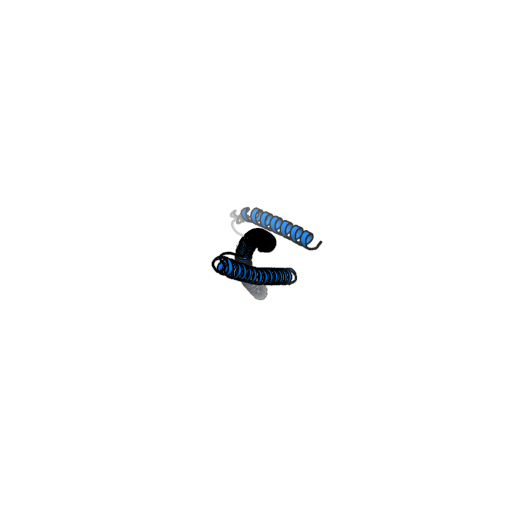51,52,54,49,52,51,49,54,52,52,50,52,54,52,51,52,53,53,52,52,51,52,52,50,51,54,50,51,54,52,49,52,52,51,53,57,57,55,56,74,70,52,82,80,70,79,78,78,81,79,81,77,96,71,82,88,78,94,75,79,86,81,81,78,80,81,71,72,74,72,57,56,62,58,50,50,52,52,48,54,53,50,52,54,50,50,53,54,52,55,63,74,73,111

Organism: NCBI:txid31354

Mean predicted aligned error: 19.96 Å

Sequence (194 aa):
EGMANKVAEMMREKENELKKVTEEMEQWKNSLKEAKRVILELKDHHDGDHDHPDGKGNHDAKQNRVADYEEHIRNLQEDVKVKQNAIEELQRKNEISAMEASASDEEISRLRSKINRIEEDRARITQELKSTRTQAMSSKGRDFDASELRESEAKGSSRGPSFSIEGDSRNYDELEEQLAFSEQLNIRLALLAQ

Foldseek 3Di:
DPPVVVVVVVLVVLVVVLVVLVVVLVVLVVVLVVLVVVLVVLVVVVVPDPDDPVCPVVVVVSVVVSVVSVVVSVVSVVVSVVSVVVSVVSVVVSVVVVVVVVVVVVVVVVVVVVVVVVVVVVVVVVVVVVVVVVVVVVVVPPDPPVVPPPPDPDDDDDDDDPPPPPPPPVVVVVVVVVVVVVVVVVVVVVVVVD